Protein AF-A0A8B6FQI8-F1 (afdb_monomer_lite)

Secondary structure (DSSP, 8-state):
-PPPTTS--EEEEEE-SSS----------TTEEEEEEEEEEEEEEEESTTS-EEEEEEEEEEEEEEEEPTTEE-S-TT-----EE-BTTB-GGGTTT-PBPSS--EE-SS-EE-B---EEEETTEEESPPTTEEEETTEEEEPPP-TTEEEEE-SSTT--EEEEETT-SSSSTT--SEEE-TTSSSEEEBPEEETTEEET-SEEESTTBGGGEEEPTTEESTTS-EE-----

Radius of gyration: 34.95 Å; chains: 1; bounding box: 77×23×120 Å

Foldseek 3Di:
DWDDLPDFLDKDKDWDDDDDDDDDDDDDAPQKDKDKDKDKDWDWAQDDPVSPDIDIDITIIIIITIGGHPQFTDPDSVDSHSQFGHQPNDTVVRPFQWDFADVDWADDPVDIGRTQDFHRRHHQWTDDTDAQWETDRRYTHGEDDAPQARHWGDHDNPRIFGPHGQQQPDPDQQRRQ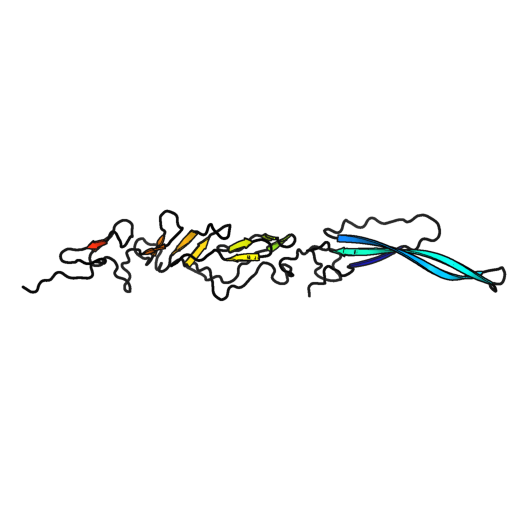WDADPSRRHTAGFHHPDPVDQALPPFDAPPRHLCGRGEDPQFDDSRSPDGNPDPD

pLDDT: mean 80.88, std 15.26, range [36.19, 96.75]

Organism: Mytilus galloprovincialis (NCBI:txid29158)

Sequence (232 aa):
MVEDPGKILGTHKITSFNGACKTKKRQYLNNVNTIVRHEERKTTRKCGLWKWGRCTQYVSEIKINFKCKEGWAQESSASKGCDYAICAGKTNLSGACNIRYYDDYQKTRKETFYNSGGKCSSPDICSGCNNGFYSDGPYCRICGRIDHCNFRKCTTSNNQHCEICEGDIKPNKYWSAYTNHLDNTKCQKACSWRTDSTRCYPGTCTNELFSGCVCADNFSGTHCENSEYIIK

Structure (mmCIF, N/CA/C/O backbone):
data_AF-A0A8B6FQI8-F1
#
_entry.id   AF-A0A8B6FQI8-F1
#
loop_
_atom_site.group_PDB
_atom_site.id
_atom_site.type_symbol
_atom_site.label_atom_id
_atom_site.label_alt_id
_atom_site.label_comp_id
_atom_site.label_asym_id
_atom_site.label_entity_id
_atom_site.label_seq_id
_atom_site.pdbx_PDB_ins_code
_atom_site.Cartn_x
_atom_site.Cartn_y
_atom_site.Cartn_z
_atom_site.occupancy
_atom_site.B_iso_or_equiv
_atom_site.auth_seq_id
_atom_site.auth_comp_id
_atom_site.auth_asym_id
_atom_site.auth_atom_id
_atom_site.pdbx_PDB_model_num
ATOM 1 N N . MET A 1 1 ? -0.624 0.528 24.224 1.00 46.31 1 MET A N 1
ATOM 2 C CA . MET A 1 1 ? -1.265 -0.803 24.301 1.00 46.31 1 MET A CA 1
ATOM 3 C C . MET A 1 1 ? -2.719 -0.609 23.913 1.00 46.31 1 MET A C 1
ATOM 5 O O . MET A 1 1 ? -3.364 0.209 24.548 1.00 46.31 1 MET A O 1
ATOM 9 N N . VAL A 1 2 ? -3.196 -1.250 22.842 1.00 52.72 2 VAL A N 1
ATOM 10 C CA . VAL A 1 2 ? -4.614 -1.177 22.442 1.00 52.72 2 VAL A CA 1
ATOM 11 C C . VAL A 1 2 ? -5.396 -2.075 23.397 1.00 52.72 2 VAL A C 1
ATOM 13 O O . VAL A 1 2 ? -5.035 -3.239 23.561 1.00 52.72 2 VAL A O 1
ATOM 16 N N . GLU A 1 3 ? -6.391 -1.527 24.092 1.00 56.03 3 GLU A N 1
ATOM 17 C CA . GLU A 1 3 ? -7.212 -2.329 25.000 1.00 56.03 3 GLU A CA 1
ATOM 18 C C . GLU A 1 3 ? -8.203 -3.200 24.213 1.00 56.03 3 GLU A C 1
ATOM 20 O O . GLU A 1 3 ? -8.730 -2.782 23.183 1.00 56.03 3 GLU A O 1
ATOM 25 N N . ASP A 1 4 ? -8.432 -4.418 24.709 1.00 57.66 4 ASP A N 1
ATOM 26 C CA . ASP A 1 4 ? -9.317 -5.423 24.113 1.00 57.66 4 ASP A CA 1
ATOM 27 C C . ASP A 1 4 ? -10.732 -4.850 23.856 1.00 57.66 4 ASP A C 1
ATOM 29 O O . ASP A 1 4 ? -11.324 -4.282 24.785 1.00 57.66 4 ASP A O 1
ATOM 33 N N . PRO A 1 5 ? -11.314 -5.011 22.647 1.00 54.56 5 PRO A N 1
ATOM 34 C CA . PRO A 1 5 ? -12.688 -4.590 22.343 1.00 54.56 5 PRO A CA 1
ATOM 35 C C . PRO A 1 5 ? -13.753 -5.207 23.273 1.00 54.56 5 PRO A C 1
ATOM 37 O O . PRO A 1 5 ? -14.862 -4.678 23.385 1.00 54.56 5 PRO A O 1
ATOM 40 N N . GLY A 1 6 ? -13.438 -6.299 23.977 1.00 55.72 6 GLY A N 1
ATOM 41 C CA . GLY A 1 6 ? -14.292 -6.913 24.996 1.00 55.72 6 GLY A CA 1
ATOM 42 C C . GLY A 1 6 ? -14.267 -6.233 26.372 1.00 55.72 6 GLY A C 1
ATOM 43 O O . GLY A 1 6 ? -15.076 -6.581 27.240 1.00 55.72 6 GLY A O 1
ATOM 44 N N . LYS A 1 7 ? -13.367 -5.273 26.610 1.00 63.03 7 LYS A N 1
ATOM 45 C CA . LYS A 1 7 ? -13.166 -4.678 27.935 1.00 63.03 7 LYS A CA 1
ATOM 46 C C . LYS A 1 7 ? -14.257 -3.655 28.270 1.00 63.03 7 LYS A C 1
ATOM 48 O O . LYS A 1 7 ? -14.630 -2.804 27.466 1.00 63.03 7 LYS A O 1
ATOM 53 N N . ILE A 1 8 ? -14.780 -3.739 29.495 1.00 64.69 8 ILE A N 1
ATOM 54 C CA . ILE A 1 8 ? -15.770 -2.786 30.010 1.00 64.69 8 ILE A CA 1
ATOM 55 C C . ILE A 1 8 ? -15.074 -1.438 30.248 1.00 64.69 8 ILE A C 1
ATOM 57 O O . ILE A 1 8 ? -14.164 -1.342 31.067 1.00 64.69 8 ILE A O 1
ATOM 61 N N . LEU A 1 9 ? -15.544 -0.401 29.553 1.00 60.25 9 LEU A N 1
ATOM 62 C CA . LEU A 1 9 ? -15.045 0.981 29.602 1.00 60.25 9 LEU A CA 1
ATOM 63 C C . LEU A 1 9 ? -15.397 1.672 30.925 1.00 60.25 9 LEU A C 1
ATOM 65 O O . LEU A 1 9 ? -14.725 2.592 31.377 1.00 60.25 9 LEU A O 1
ATOM 69 N N . GLY A 1 10 ? -16.492 1.243 31.546 1.00 61.59 10 GLY A N 1
ATOM 70 C CA . GLY A 1 10 ? -16.951 1.774 32.817 1.00 61.59 10 GLY A CA 1
ATOM 71 C C . GLY A 1 10 ? -18.262 1.140 33.252 1.00 61.59 10 GLY A C 1
ATOM 72 O O . GLY A 1 10 ? -19.059 0.700 32.421 1.00 61.59 10 GLY A O 1
ATOM 73 N N . THR A 1 11 ? -18.481 1.121 34.564 1.00 57.88 11 THR A N 1
ATOM 74 C CA . THR A 1 11 ? -19.701 0.611 35.192 1.00 57.88 11 THR A CA 1
ATOM 75 C C . THR A 1 11 ? -20.371 1.742 35.952 1.00 57.88 11 THR A C 1
ATOM 77 O O . THR A 1 11 ? -19.806 2.289 36.898 1.00 57.88 11 THR A O 1
ATOM 80 N N . HIS A 1 12 ? -21.598 2.075 35.573 1.00 59.06 12 HIS A N 1
ATOM 81 C CA . HIS A 1 12 ? -22.461 2.934 36.367 1.00 59.06 12 HIS A CA 1
ATOM 82 C C . HIS A 1 12 ? -23.423 2.071 37.179 1.00 59.06 12 HIS A C 1
ATOM 84 O O . HIS A 1 12 ? -24.148 1.245 36.626 1.00 59.06 12 HIS A O 1
ATOM 90 N N . LYS A 1 13 ? -23.420 2.270 38.497 1.00 57.31 13 LYS A N 1
ATOM 91 C CA . LYS A 1 13 ? -24.359 1.636 39.422 1.00 57.31 13 LYS A CA 1
ATOM 92 C C . LYS A 1 13 ? -25.489 2.604 39.720 1.00 57.31 13 LYS A C 1
ATOM 94 O O . LYS A 1 13 ? -25.235 3.731 40.141 1.00 57.31 13 LYS A O 1
ATOM 99 N N . ILE A 1 14 ? -26.719 2.160 39.510 1.00 60.22 14 ILE A N 1
ATOM 100 C CA . ILE A 1 14 ? -27.910 2.890 39.926 1.00 60.22 14 ILE A CA 1
ATOM 101 C C . ILE A 1 14 ? -28.607 2.043 40.981 1.00 60.22 14 ILE A C 1
ATOM 103 O O . ILE A 1 14 ? -29.152 0.978 40.689 1.00 60.22 14 ILE A O 1
ATOM 107 N N . THR A 1 15 ? -28.575 2.533 42.215 1.00 52.50 15 THR A N 1
ATOM 108 C CA . THR A 1 15 ? -29.296 1.956 43.348 1.00 52.50 15 THR A CA 1
ATOM 109 C C . THR A 1 15 ? -30.584 2.749 43.522 1.00 52.50 15 THR A C 1
ATOM 111 O O . THR A 1 15 ? -30.535 3.938 43.833 1.00 52.50 15 THR A O 1
ATOM 114 N N . SER A 1 16 ? -31.738 2.123 43.297 1.00 46.69 16 SER A N 1
ATOM 115 C CA . SER A 1 16 ? -33.031 2.753 43.573 1.00 46.69 16 SER A CA 1
ATOM 116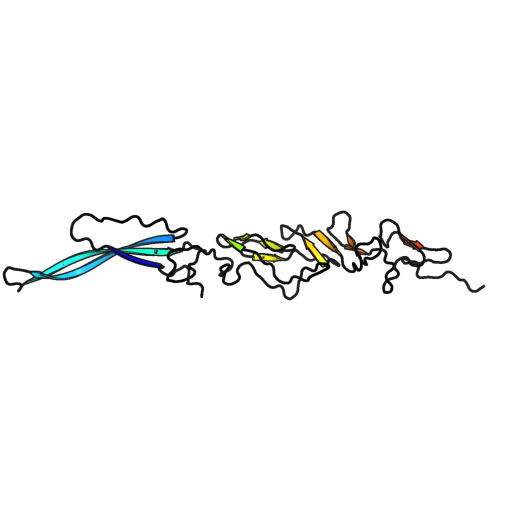 C C . SER A 1 16 ? -33.573 2.235 44.900 1.00 46.69 16 SER A C 1
ATOM 118 O O . SER A 1 16 ? -33.764 1.035 45.074 1.00 46.69 16 SER A O 1
ATOM 120 N N . PHE A 1 17 ? -33.830 3.151 45.832 1.00 47.09 17 PHE A N 1
ATOM 121 C CA . PHE A 1 17 ? -34.746 2.929 46.944 1.00 47.09 17 PHE A CA 1
ATOM 122 C C . PHE A 1 17 ? -35.972 3.795 46.655 1.00 47.09 17 PHE A C 1
ATOM 124 O O . PHE A 1 17 ? -35.887 5.007 46.785 1.00 47.09 17 PHE A O 1
ATOM 131 N N . ASN A 1 18 ? -37.066 3.176 46.205 1.00 42.16 18 ASN A N 1
ATOM 132 C CA . ASN A 1 18 ? -38.366 3.803 45.941 1.00 42.16 18 ASN A CA 1
ATOM 133 C C . ASN A 1 18 ? -38.328 5.146 45.178 1.00 42.16 18 ASN A C 1
ATOM 135 O O . ASN A 1 18 ? -38.380 6.217 45.773 1.00 42.16 18 ASN A O 1
ATOM 139 N N . GLY A 1 19 ? -38.388 5.067 43.845 1.00 43.47 19 GLY A N 1
ATOM 140 C CA . GLY A 1 19 ? -38.929 6.141 43.003 1.00 43.47 19 GLY A CA 1
ATOM 141 C C . GLY A 1 19 ? -37.924 7.182 42.492 1.00 43.47 19 GLY A C 1
ATOM 142 O O . GLY A 1 19 ? -37.117 7.729 43.229 1.00 43.47 19 GLY A O 1
ATOM 143 N N . ALA A 1 20 ? -38.044 7.474 41.193 1.00 37.91 20 ALA A N 1
ATOM 144 C CA . ALA A 1 20 ? -37.345 8.500 40.410 1.00 37.91 20 ALA A CA 1
ATOM 145 C C . ALA A 1 20 ? -35.836 8.288 40.153 1.00 37.91 20 ALA A C 1
ATOM 147 O O . ALA A 1 20 ? -34.954 8.826 40.821 1.00 37.91 20 ALA A O 1
ATOM 148 N N . CYS A 1 21 ? -35.542 7.586 39.056 1.00 37.56 21 CYS A N 1
ATOM 149 C CA . CYS A 1 21 ? -34.218 7.549 38.444 1.00 37.56 21 CYS A CA 1
ATOM 150 C C . CYS A 1 21 ? -34.010 8.807 37.573 1.00 37.56 21 CYS A C 1
ATOM 152 O O . CYS A 1 21 ? -34.568 8.906 36.482 1.00 37.56 21 CYS A O 1
ATOM 154 N N . LYS A 1 22 ? -33.226 9.790 38.040 1.00 36.19 22 LYS A N 1
ATOM 155 C CA . LYS A 1 22 ? -32.775 10.921 37.205 1.00 36.19 22 LYS A CA 1
ATOM 156 C C . LYS A 1 22 ? -31.470 10.550 36.498 1.00 36.19 22 LYS A C 1
ATOM 158 O O . LYS A 1 22 ? -30.384 10.728 37.045 1.00 36.19 22 LYS A O 1
ATOM 163 N N . THR A 1 23 ? -31.556 10.060 35.267 1.00 42.03 23 THR A N 1
ATOM 164 C CA . THR A 1 23 ? -30.391 9.879 34.393 1.00 42.03 23 THR A CA 1
ATOM 165 C C . THR A 1 23 ? -30.004 11.217 33.758 1.00 42.03 23 THR A C 1
ATOM 167 O O . THR A 1 23 ? -30.690 11.738 32.882 1.00 42.03 23 THR A O 1
ATOM 170 N N . LYS A 1 24 ? -28.867 11.793 34.174 1.00 39.53 24 LYS A N 1
ATOM 171 C CA . LYS A 1 24 ? -28.194 12.834 33.380 1.00 39.53 24 LYS A CA 1
ATOM 172 C C . LYS A 1 24 ? -27.761 12.196 32.054 1.00 39.53 24 LYS A C 1
ATOM 174 O O . LYS A 1 24 ? -26.850 11.371 32.052 1.00 39.53 24 LYS A O 1
ATOM 179 N N . LYS A 1 25 ? -28.401 12.574 30.941 1.00 37.28 25 LYS A N 1
ATOM 180 C CA . LYS A 1 25 ? -27.929 12.282 29.576 1.00 37.28 25 LYS A CA 1
ATOM 181 C C . LYS A 1 25 ? -26.522 12.872 29.420 1.00 37.28 25 LYS A C 1
ATOM 183 O O . LYS A 1 25 ? -26.372 14.075 29.228 1.00 37.28 25 LYS A O 1
ATOM 188 N N . ARG A 1 26 ? -25.484 12.045 29.562 1.00 44.09 26 ARG A N 1
ATOM 189 C CA . ARG A 1 26 ? -24.136 12.381 29.086 1.00 44.09 26 ARG A CA 1
ATOM 190 C C . ARG A 1 26 ? -24.110 12.180 27.574 1.00 44.09 26 ARG A C 1
ATOM 192 O O . ARG A 1 26 ? -24.754 11.260 27.076 1.00 44.09 26 ARG A O 1
ATOM 199 N N . GLN A 1 27 ? -23.416 13.087 26.890 1.00 46.53 27 GLN A N 1
ATOM 200 C CA . GLN A 1 27 ? -23.245 13.121 25.439 1.00 46.53 27 GLN A CA 1
ATOM 201 C C . GLN A 1 27 ? -22.973 11.728 24.865 1.00 46.53 27 GLN A C 1
ATOM 203 O O . GLN A 1 27 ? -22.206 10.950 25.431 1.00 46.53 27 GLN A O 1
ATOM 208 N N . TYR A 1 28 ? -23.651 11.451 23.754 1.00 47.59 28 TYR A N 1
ATOM 209 C CA . TYR A 1 28 ? -23.560 10.234 22.962 1.00 47.59 28 TYR A CA 1
ATOM 210 C C . TYR A 1 28 ? -22.093 9.871 22.708 1.00 47.59 28 TYR A C 1
ATOM 212 O O . TYR A 1 28 ? -21.382 10.593 22.015 1.00 47.59 28 TYR A O 1
ATOM 220 N N . LEU A 1 29 ? -21.638 8.771 23.307 1.00 62.84 29 LEU A N 1
ATOM 221 C CA . LEU A 1 29 ? -20.333 8.198 23.009 1.00 62.84 29 LEU A CA 1
ATOM 222 C C . LEU A 1 29 ? -20.449 7.465 21.671 1.00 62.84 29 LEU A C 1
ATOM 224 O O . LEU A 1 29 ? -21.241 6.526 21.541 1.00 62.84 29 LEU A O 1
ATOM 228 N N . ASN A 1 30 ? -19.697 7.915 20.669 1.00 72.56 30 ASN A N 1
ATOM 229 C CA . ASN A 1 30 ? -19.660 7.257 19.369 1.00 72.56 30 ASN A CA 1
ATOM 230 C C . ASN A 1 30 ? -19.105 5.836 19.520 1.00 72.56 30 ASN A C 1
ATOM 232 O O . ASN A 1 30 ? -18.205 5.584 20.317 1.00 72.56 30 ASN A O 1
ATOM 236 N N . ASN A 1 31 ? -19.673 4.903 18.755 1.00 83.25 31 ASN A N 1
ATOM 237 C CA . ASN A 1 31 ? -19.222 3.510 18.679 1.00 83.25 31 ASN A CA 1
ATOM 238 C C . ASN A 1 31 ? -19.154 2.759 20.019 1.00 83.25 31 ASN A C 1
ATOM 240 O O . ASN A 1 31 ? -18.367 1.829 20.173 1.00 83.25 31 ASN A O 1
ATOM 244 N N . VAL A 1 32 ? -20.027 3.110 20.966 1.00 84.06 32 VAL A N 1
ATOM 245 C CA . VAL A 1 32 ? -20.189 2.402 22.241 1.00 84.06 32 VAL A CA 1
ATOM 246 C C . VAL A 1 32 ? -21.491 1.601 22.248 1.00 84.06 32 VAL A C 1
ATOM 248 O O . VAL A 1 32 ? -22.536 2.072 21.799 1.00 84.06 32 VAL A O 1
ATOM 251 N N . ASN A 1 33 ? -21.429 0.390 22.790 1.00 84.12 33 ASN A N 1
ATOM 252 C CA . ASN A 1 33 ? -22.573 -0.430 23.158 1.00 84.12 33 ASN A CA 1
ATOM 253 C C . ASN A 1 33 ? -22.819 -0.344 24.668 1.00 84.12 33 ASN A C 1
ATOM 255 O O . ASN A 1 33 ? -21.890 -0.422 25.477 1.00 84.12 33 ASN A O 1
ATOM 259 N N . THR A 1 34 ? -24.092 -0.257 25.044 1.00 81.88 34 THR A N 1
ATOM 260 C CA . THR A 1 34 ? -24.535 -0.264 26.441 1.00 81.88 34 THR A CA 1
ATOM 261 C C . THR A 1 34 ? -25.014 -1.662 26.814 1.00 81.88 34 THR A C 1
ATOM 263 O O . THR A 1 34 ? -25.895 -2.214 26.162 1.00 81.88 34 THR A O 1
ATOM 266 N N . ILE A 1 35 ? -24.459 -2.234 27.879 1.00 80.50 35 ILE A N 1
ATOM 267 C CA . ILE A 1 35 ? -24.891 -3.504 28.463 1.00 80.50 35 ILE A CA 1
ATOM 268 C C . ILE A 1 35 ? -25.555 -3.198 29.801 1.00 80.50 35 ILE A C 1
ATOM 270 O O . ILE A 1 35 ? -24.904 -2.708 30.724 1.00 80.50 35 ILE A O 1
ATOM 274 N N . VAL A 1 36 ? -26.838 -3.521 29.925 1.00 82.38 36 VAL A N 1
ATOM 275 C CA . VAL A 1 36 ? -27.589 -3.375 31.175 1.00 82.38 36 VAL A CA 1
ATOM 276 C C . VAL A 1 36 ? -27.670 -4.735 31.861 1.00 82.38 36 VAL A C 1
ATOM 278 O O . VAL A 1 36 ? -28.073 -5.719 31.247 1.00 82.38 36 VAL A O 1
ATOM 281 N N . ARG A 1 37 ? -27.268 -4.801 33.131 1.00 81.81 37 ARG A N 1
ATOM 282 C CA . ARG A 1 37 ? -27.427 -5.977 33.991 1.00 81.81 37 ARG A CA 1
ATOM 283 C C . ARG A 1 37 ? -28.276 -5.612 35.196 1.00 81.81 37 ARG A C 1
ATOM 285 O O . ARG A 1 37 ? -28.007 -4.617 35.869 1.00 81.81 37 ARG A O 1
ATOM 292 N N . HIS A 1 38 ? -29.273 -6.441 35.460 1.00 79.88 38 HIS A N 1
ATOM 293 C CA . HIS A 1 38 ? -30.086 -6.367 36.662 1.00 79.88 38 HIS A CA 1
ATOM 294 C C . HIS A 1 38 ? -29.522 -7.350 37.680 1.00 79.88 38 HIS A C 1
ATOM 296 O O . HIS A 1 38 ? -29.355 -8.528 37.375 1.00 79.88 38 HIS A O 1
ATOM 302 N N . GLU A 1 39 ? -29.200 -6.858 38.869 1.00 84.69 39 GLU A N 1
ATOM 303 C CA . GLU A 1 39 ? -28.747 -7.687 39.978 1.00 84.69 39 GLU A CA 1
ATOM 304 C C . GLU A 1 39 ? -29.620 -7.416 41.199 1.00 84.69 39 GLU A C 1
ATOM 306 O O . GLU A 1 39 ? -29.885 -6.267 41.550 1.00 84.69 39 GLU A O 1
ATOM 311 N N . GLU A 1 40 ? -30.048 -8.476 41.873 1.00 80.81 40 GLU A N 1
ATOM 312 C CA . GLU A 1 40 ? -30.712 -8.368 43.166 1.00 80.81 40 GLU A CA 1
ATOM 313 C C . GLU A 1 40 ? -29.752 -8.811 44.258 1.00 80.81 40 GLU A C 1
ATOM 315 O O . GLU A 1 40 ? -29.178 -9.901 44.211 1.00 80.81 40 GLU A O 1
ATOM 320 N N . ARG A 1 41 ? -29.579 -7.965 45.274 1.00 80.00 41 ARG A N 1
ATOM 321 C CA . ARG A 1 41 ? -28.773 -8.304 46.442 1.00 80.00 41 ARG A CA 1
ATOM 322 C C . ARG A 1 41 ? -29.641 -8.364 47.685 1.00 80.00 41 ARG A C 1
ATOM 324 O O . ARG A 1 41 ? -30.336 -7.410 48.037 1.00 80.00 41 ARG A O 1
ATOM 331 N N . LYS A 1 42 ? -29.528 -9.481 48.404 1.00 81.50 42 LYS A N 1
ATOM 332 C CA . LYS A 1 42 ? -30.084 -9.637 49.746 1.00 81.50 42 LYS A CA 1
ATOM 333 C C . LYS A 1 42 ? -29.226 -8.855 50.739 1.00 81.50 42 LYS A C 1
ATOM 335 O O . LYS A 1 42 ? -28.024 -9.092 50.862 1.00 81.50 42 LYS A O 1
ATOM 340 N N . THR A 1 43 ? -29.844 -7.923 51.451 1.00 80.56 43 THR A N 1
ATOM 341 C CA . THR A 1 43 ? -29.214 -7.149 52.527 1.00 80.56 43 THR A CA 1
ATOM 342 C C . THR A 1 43 ? -29.982 -7.358 53.826 1.00 80.56 43 THR A C 1
ATOM 344 O O . THR A 1 43 ? -31.183 -7.628 53.817 1.00 80.56 43 THR A O 1
ATOM 347 N N . THR A 1 44 ? -29.290 -7.272 54.959 1.00 78.38 44 THR A N 1
ATOM 348 C CA . THR A 1 44 ? -29.908 -7.458 56.277 1.00 78.38 44 THR A CA 1
ATOM 349 C C . THR A 1 44 ? -29.815 -6.149 57.041 1.00 78.38 44 THR A C 1
ATOM 351 O O . THR A 1 44 ? -28.719 -5.610 57.184 1.00 78.38 44 THR A O 1
ATOM 354 N N . ARG A 1 45 ? -30.942 -5.641 57.547 1.00 78.38 45 ARG A N 1
ATOM 355 C CA . ARG A 1 45 ? -30.982 -4.428 58.378 1.00 78.38 45 ARG A CA 1
ATOM 356 C C . ARG A 1 45 ? -31.596 -4.718 59.740 1.00 78.38 45 ARG A C 1
ATOM 358 O O . ARG A 1 45 ? -32.449 -5.595 59.865 1.00 78.38 45 ARG A O 1
ATOM 365 N N . LYS A 1 46 ? -31.190 -3.964 60.762 1.00 78.31 46 LYS A N 1
ATOM 366 C CA . LYS A 1 46 ? -31.842 -4.017 62.078 1.00 78.31 46 LYS A CA 1
ATOM 367 C C . LYS A 1 46 ? -33.228 -3.361 61.999 1.00 78.31 46 LYS A C 1
ATOM 369 O O . LYS A 1 46 ? -33.372 -2.325 61.352 1.00 78.31 46 LYS A O 1
ATOM 374 N N . CYS A 1 47 ? -34.230 -3.950 62.640 1.00 75.25 47 CYS A N 1
ATOM 375 C CA . CYS A 1 47 ? -35.618 -3.483 62.651 1.00 75.25 47 CYS A CA 1
ATOM 376 C C . CYS A 1 47 ? -36.299 -3.722 64.018 1.00 75.25 47 CYS A C 1
ATOM 378 O O . CYS A 1 47 ? -35.815 -4.512 64.831 1.00 75.25 47 CYS A O 1
ATOM 380 N N . GLY A 1 48 ? -37.400 -3.001 64.277 1.00 70.25 48 GLY A N 1
ATOM 381 C CA . GLY A 1 48 ? -38.144 -2.985 65.551 1.00 70.25 48 GLY A CA 1
ATOM 382 C C . GLY A 1 48 ? -37.814 -1.780 66.448 1.00 70.25 48 GLY A C 1
ATOM 383 O O . GLY A 1 48 ? -36.759 -1.169 66.279 1.00 70.25 48 GLY A O 1
ATOM 384 N N . LEU A 1 49 ? -38.694 -1.458 67.413 1.00 70.44 49 LEU A N 1
ATOM 385 C CA . LEU A 1 49 ? -38.573 -0.290 68.316 1.00 70.44 49 LEU A CA 1
ATOM 386 C C . LEU A 1 49 ? -37.230 -0.225 69.065 1.00 70.44 49 LEU A C 1
ATOM 388 O O . LEU A 1 49 ? -36.720 0.856 69.331 1.00 70.44 49 LEU A O 1
ATOM 392 N N . TRP A 1 50 ? -36.630 -1.384 69.338 1.00 72.81 50 TRP A N 1
ATOM 393 C CA . TRP A 1 50 ? -35.365 -1.505 70.063 1.00 72.81 50 TRP A CA 1
ATOM 394 C C . TRP A 1 50 ? -34.182 -1.949 69.174 1.00 72.81 50 TRP A C 1
ATOM 396 O O . TRP A 1 50 ? -33.077 -2.136 69.673 1.00 72.81 50 TRP A O 1
ATOM 406 N N . LYS A 1 51 ? -34.378 -2.140 67.855 1.00 69.62 51 LYS A N 1
ATOM 407 C CA . LYS A 1 51 ? -33.381 -2.673 66.889 1.00 69.62 51 LYS A CA 1
ATOM 408 C C . LYS A 1 51 ? -32.881 -4.119 67.134 1.00 69.62 51 LYS A C 1
ATOM 410 O O . LYS A 1 51 ? -31.789 -4.460 66.673 1.00 69.62 51 LYS A O 1
ATOM 415 N N . TRP A 1 52 ? -33.659 -4.977 67.804 1.00 67.88 52 TRP A N 1
ATOM 416 C CA . TRP A 1 52 ? -33.277 -6.378 68.093 1.00 67.88 52 TRP A CA 1
ATOM 417 C C . TRP A 1 52 ? -33.611 -7.351 66.949 1.00 67.88 52 TRP A C 1
ATOM 419 O O . TRP A 1 52 ? -32.955 -8.380 66.808 1.00 67.88 52 TRP A O 1
ATOM 429 N N . GLY A 1 53 ? -34.584 -7.026 66.090 1.00 70.25 53 GLY A N 1
ATOM 430 C CA . GLY A 1 53 ? -34.940 -7.852 64.934 1.00 70.25 53 GLY A CA 1
ATOM 431 C C . GLY A 1 53 ? -33.988 -7.643 63.753 1.00 70.25 53 GLY A C 1
ATOM 432 O O . GLY A 1 53 ? -33.524 -6.527 63.507 1.00 70.25 53 GLY A O 1
ATOM 433 N N . ARG A 1 54 ? -33.708 -8.701 62.983 1.00 76.19 54 ARG A N 1
ATOM 434 C CA . ARG A 1 54 ? -33.044 -8.607 61.672 1.00 76.19 54 ARG A CA 1
ATOM 435 C C . ARG A 1 54 ? -34.086 -8.784 60.575 1.00 76.19 54 ARG A C 1
ATOM 437 O O . ARG A 1 54 ? -34.658 -9.857 60.435 1.00 76.19 54 ARG A O 1
ATOM 444 N N . CYS A 1 55 ? -34.296 -7.747 59.779 1.00 80.19 55 CYS A N 1
ATOM 445 C CA . CYS A 1 55 ? -35.164 -7.802 58.614 1.00 80.19 55 CYS A CA 1
ATOM 446 C C . CYS A 1 55 ? -34.316 -8.010 57.364 1.00 80.19 55 CYS A C 1
ATOM 448 O O . CYS A 1 55 ? -33.270 -7.376 57.191 1.00 80.19 55 CYS A O 1
ATOM 450 N N . THR A 1 56 ? -34.794 -8.881 56.482 1.00 81.62 56 THR A N 1
ATOM 451 C CA . THR A 1 56 ? -34.239 -9.023 55.137 1.00 81.62 56 THR A CA 1
ATOM 452 C C . THR A 1 56 ? -34.826 -7.935 54.248 1.00 81.62 56 THR A C 1
ATOM 454 O O . THR A 1 56 ? -36.038 -7.743 54.227 1.00 81.62 56 THR A O 1
ATOM 457 N N . GLN A 1 57 ? -33.975 -7.242 53.502 1.00 78.62 57 GLN A N 1
ATOM 458 C CA . GLN A 1 57 ? -34.377 -6.317 52.455 1.00 78.62 57 GLN A CA 1
ATOM 459 C C . GLN A 1 57 ? -33.692 -6.716 51.147 1.00 78.62 57 GLN A C 1
ATOM 461 O O . GLN A 1 57 ? -32.481 -6.947 51.113 1.00 78.62 57 GLN A O 1
ATOM 466 N N . TYR A 1 58 ? -34.468 -6.778 50.071 1.00 74.75 58 TYR A N 1
ATOM 467 C CA . TYR A 1 58 ? -33.953 -6.963 48.720 1.00 74.75 58 TYR A CA 1
ATOM 468 C C . TYR A 1 58 ? -33.667 -5.592 48.116 1.00 74.75 58 TYR A C 1
ATOM 470 O O . TYR A 1 58 ? -34.481 -4.675 48.227 1.00 74.75 58 TYR A O 1
ATOM 478 N N . VAL A 1 59 ? -32.482 -5.438 47.535 1.00 78.88 59 VAL A N 1
ATOM 479 C CA . VAL A 1 59 ? -32.074 -4.223 46.831 1.00 78.88 59 VAL A CA 1
ATOM 480 C C . VAL A 1 59 ? -31.848 -4.597 45.376 1.00 78.88 59 VAL A C 1
ATOM 482 O O . VAL A 1 59 ? -31.002 -5.442 45.087 1.00 78.88 59 VAL A O 1
ATOM 485 N N . SER A 1 60 ? -32.598 -3.967 44.475 1.00 75.69 60 SER A N 1
ATOM 486 C CA . SER A 1 60 ? -32.367 -4.054 43.036 1.00 75.69 60 SER A CA 1
ATOM 487 C C . SER A 1 60 ? -31.286 -3.049 42.633 1.00 75.69 60 SER A C 1
ATOM 489 O O . SER A 1 60 ? -31.433 -1.843 42.855 1.00 75.69 60 SER A O 1
ATOM 491 N N . GLU A 1 61 ? -30.208 -3.533 42.030 1.00 78.06 61 GLU A N 1
ATOM 492 C CA . GLU A 1 61 ? -29.124 -2.730 41.474 1.00 78.06 61 GLU A CA 1
ATOM 493 C C . GLU A 1 61 ? -29.134 -2.876 39.947 1.00 78.06 61 GLU A C 1
ATOM 495 O O . GLU A 1 61 ? -29.084 -3.984 39.412 1.00 78.06 61 GLU A O 1
ATOM 500 N N . ILE A 1 62 ? -29.191 -1.750 39.231 1.00 77.56 62 ILE A N 1
ATOM 501 C CA . ILE A 1 62 ? -28.990 -1.735 37.779 1.00 77.56 62 ILE A CA 1
ATOM 502 C C . ILE A 1 62 ? -27.536 -1.352 37.529 1.00 77.56 62 ILE A C 1
ATOM 504 O O . ILE A 1 62 ? -27.106 -0.247 37.876 1.00 77.56 62 ILE A O 1
ATOM 508 N N . LYS A 1 63 ? -26.781 -2.260 36.913 1.00 77.31 63 LYS A N 1
ATOM 509 C CA . LYS A 1 63 ? -25.422 -1.995 36.440 1.00 77.31 63 LYS A CA 1
ATOM 510 C C . LYS A 1 63 ? -25.450 -1.731 34.946 1.00 77.31 63 LYS A C 1
ATOM 512 O O . LYS A 1 63 ? -25.847 -2.587 34.160 1.00 77.31 63 LYS A O 1
ATOM 517 N N . ILE A 1 64 ? -24.996 -0.549 34.560 1.00 75.56 64 ILE A N 1
ATOM 518 C CA . ILE A 1 64 ? -24.843 -0.149 33.165 1.00 75.56 64 ILE A CA 1
ATOM 519 C C . ILE A 1 64 ? -23.353 -0.199 32.842 1.00 75.56 64 ILE A C 1
ATOM 521 O O . ILE A 1 64 ? -22.581 0.610 33.356 1.00 75.56 64 ILE A O 1
ATOM 525 N N . ASN A 1 65 ? -22.952 -1.161 32.019 1.00 78.94 65 ASN A N 1
ATOM 526 C CA . ASN A 1 65 ? -21.595 -1.295 31.507 1.00 78.94 65 ASN A CA 1
ATOM 527 C C . ASN A 1 65 ? -21.525 -0.734 30.087 1.00 78.94 65 ASN A C 1
ATOM 529 O O . ASN A 1 65 ? -22.425 -0.963 29.282 1.00 78.94 65 ASN A O 1
ATOM 533 N N . PHE A 1 66 ? -20.435 -0.057 29.760 1.00 79.06 66 PHE A N 1
ATOM 534 C CA . PHE A 1 66 ? -20.168 0.426 28.406 1.00 79.06 66 PHE A CA 1
ATOM 535 C C . PHE A 1 66 ? -19.042 -0.405 27.789 1.00 79.06 66 PHE A C 1
ATOM 537 O O . PHE A 1 66 ? -18.067 -0.692 28.479 1.00 79.06 66 PHE A O 1
ATOM 544 N N . LYS A 1 67 ? -19.171 -0.814 26.524 1.00 84.81 67 LYS A N 1
ATOM 545 C CA . LYS A 1 67 ? -18.108 -1.489 25.752 1.00 84.81 67 LYS A CA 1
ATOM 546 C C . LYS A 1 67 ? -18.006 -0.891 24.354 1.00 84.81 67 LYS A C 1
ATOM 548 O O . LYS A 1 67 ? -19.006 -0.374 23.858 1.00 84.81 67 LYS A O 1
ATOM 553 N N . CYS A 1 68 ? -16.855 -0.990 23.700 1.00 87.50 68 CYS A N 1
ATOM 554 C CA . CYS A 1 68 ? -16.772 -0.594 22.298 1.00 87.50 68 CYS A CA 1
ATOM 555 C C . CYS A 1 68 ? -17.629 -1.503 21.409 1.00 87.50 68 CYS A C 1
ATOM 557 O O . CYS A 1 68 ? -17.900 -2.667 21.728 1.00 87.50 68 CYS A O 1
ATOM 559 N N . LYS A 1 69 ? -18.115 -0.943 20.300 1.00 90.44 69 LYS A N 1
ATOM 560 C CA . LYS A 1 69 ? -18.624 -1.737 19.184 1.00 90.44 69 LYS A CA 1
ATOM 561 C C . LYS A 1 69 ? -17.487 -2.578 18.614 1.00 90.44 69 LYS A C 1
ATOM 563 O O . LYS A 1 69 ? -16.318 -2.218 18.724 1.00 90.44 69 LYS A O 1
ATOM 568 N N . GLU A 1 70 ? -17.854 -3.698 18.008 1.00 89.94 70 GLU A N 1
ATOM 569 C CA . GLU A 1 70 ? -16.898 -4.557 17.319 1.00 89.94 70 GLU A CA 1
ATOM 570 C C . GLU A 1 70 ? -16.112 -3.759 16.270 1.00 89.94 70 GLU A C 1
ATOM 572 O O . GLU A 1 70 ? -16.672 -2.895 15.591 1.00 89.94 70 GLU A O 1
ATOM 577 N N . GLY A 1 71 ? -14.800 -4.000 16.210 1.00 90.62 71 GLY A N 1
ATOM 578 C CA . GLY A 1 71 ? -13.893 -3.279 15.319 1.00 90.62 71 GLY A CA 1
ATOM 579 C C . GLY A 1 71 ? -13.502 -1.866 15.770 1.00 90.62 71 GLY A C 1
ATOM 580 O O . GLY A 1 71 ? -12.798 -1.179 15.036 1.00 90.62 71 GLY A O 1
ATOM 581 N N . TRP A 1 72 ? -13.913 -1.423 16.961 1.00 91.88 72 TRP A N 1
ATOM 582 C CA . TRP A 1 72 ? -13.499 -0.142 17.541 1.00 91.88 72 TRP A CA 1
ATOM 583 C C . TRP A 1 72 ? -12.753 -0.340 18.859 1.00 91.88 72 TRP A C 1
ATOM 585 O O . TRP A 1 72 ? -13.049 -1.249 19.633 1.00 91.88 72 TRP A O 1
ATOM 595 N N . ALA A 1 73 ? -11.804 0.548 19.124 1.00 89.25 73 ALA A N 1
ATOM 596 C CA . ALA A 1 73 ? -10.976 0.559 20.316 1.00 89.25 73 ALA A CA 1
ATOM 597 C C . ALA A 1 73 ? -10.956 1.941 20.975 1.00 89.25 73 ALA A C 1
ATOM 599 O O . ALA A 1 73 ? -11.211 2.975 20.348 1.00 89.25 73 ALA A O 1
ATOM 600 N N . GLN A 1 74 ? -10.583 1.928 22.251 1.00 84.12 74 GLN A N 1
ATOM 601 C CA . GLN A 1 74 ? -10.173 3.109 22.998 1.00 84.12 74 GLN A CA 1
ATOM 602 C C . GLN A 1 74 ? -8.644 3.220 23.016 1.00 84.12 74 GLN A C 1
ATOM 604 O O . GLN A 1 74 ? -7.934 2.212 22.985 1.00 84.12 74 GLN A O 1
ATOM 609 N N . GLU A 1 75 ? -8.131 4.443 23.100 1.00 70.88 75 GLU A N 1
ATOM 610 C CA . GLU A 1 75 ? -6.688 4.696 23.215 1.00 70.88 75 GLU A CA 1
ATOM 611 C C . GLU A 1 75 ? -6.176 4.431 24.630 1.00 70.88 75 GLU A C 1
ATOM 613 O O . GLU A 1 75 ? -5.065 3.939 24.822 1.00 70.88 75 GLU A O 1
ATOM 618 N N . SER A 1 76 ? -6.993 4.753 25.632 1.00 65.75 76 SER A N 1
ATOM 619 C CA . SER A 1 76 ? -6.658 4.560 27.036 1.00 65.75 76 SER A CA 1
ATOM 620 C C . SER A 1 76 ? -7.914 4.410 27.881 1.00 65.75 76 SER A C 1
ATOM 622 O O . SER A 1 76 ? -8.979 4.916 27.534 1.00 65.75 76 SER A O 1
ATOM 624 N N . SER A 1 77 ? -7.773 3.802 29.055 1.00 56.59 77 SER A N 1
ATOM 625 C CA . SER A 1 77 ? -8.843 3.689 30.052 1.00 56.59 77 SER A CA 1
ATOM 626 C C . SER A 1 77 ? -9.313 5.051 30.607 1.00 56.59 77 SER A C 1
ATOM 628 O O . SER A 1 77 ? -10.317 5.116 31.314 1.00 56.59 77 SER A O 1
ATOM 630 N N . ALA A 1 78 ? -8.594 6.141 30.303 1.00 53.91 78 ALA A N 1
ATOM 631 C CA . ALA A 1 78 ? -8.976 7.514 30.634 1.00 53.91 78 ALA A CA 1
ATOM 632 C C . ALA A 1 78 ? -9.853 8.170 29.550 1.00 53.91 78 ALA A C 1
ATOM 634 O O . ALA A 1 78 ? -10.667 9.047 29.862 1.00 53.91 78 ALA A O 1
ATOM 635 N N . SER A 1 79 ? -9.719 7.742 28.289 1.00 58.66 79 SER A N 1
ATOM 636 C CA . SER A 1 79 ? -10.605 8.156 27.200 1.00 58.66 79 SER A CA 1
ATOM 637 C C . SER A 1 79 ? -11.946 7.434 27.331 1.00 58.66 79 SER A C 1
ATOM 639 O O . SER A 1 79 ? -11.993 6.227 27.524 1.00 58.66 79 SER A O 1
ATOM 641 N N . LYS A 1 80 ? -13.058 8.170 27.264 1.00 61.47 80 LYS A N 1
ATOM 642 C CA . LYS A 1 80 ? -14.407 7.580 27.372 1.00 61.47 80 LYS A CA 1
ATOM 643 C C . LYS A 1 80 ? -14.989 7.156 26.018 1.00 61.47 80 LYS A C 1
ATOM 645 O O . LYS A 1 80 ? -16.122 6.685 25.994 1.00 61.47 80 LYS A O 1
ATOM 650 N N . GLY A 1 81 ? -14.256 7.359 24.921 1.00 72.00 81 GLY A N 1
ATOM 651 C CA . GLY A 1 81 ? -14.717 7.160 23.545 1.00 72.00 81 GLY A CA 1
ATOM 652 C C . GLY A 1 81 ? -14.054 5.971 22.849 1.00 72.00 81 GLY A C 1
ATOM 653 O O . GLY A 1 81 ? -12.897 5.646 23.111 1.00 72.00 81 GLY A O 1
ATOM 654 N N . CYS A 1 82 ? -14.803 5.335 21.948 1.00 86.56 82 CYS A N 1
ATOM 655 C CA . CYS A 1 82 ? -14.317 4.286 21.050 1.00 86.56 82 CYS A CA 1
ATOM 656 C C . CYS A 1 82 ? -14.021 4.900 19.681 1.00 86.56 82 CYS A C 1
ATOM 658 O O . CYS A 1 82 ? -14.696 4.616 18.690 1.00 86.56 82 CYS A O 1
ATOM 660 N N . ASP A 1 83 ? -13.052 5.812 19.660 1.00 86.81 83 ASP A N 1
ATOM 661 C CA . ASP A 1 83 ? -12.792 6.686 18.512 1.00 86.81 83 ASP A CA 1
ATOM 662 C C . ASP A 1 83 ? -11.826 6.061 17.492 1.00 86.81 83 ASP A C 1
ATOM 664 O O . ASP A 1 83 ? -11.641 6.592 16.397 1.00 86.81 83 ASP A O 1
ATOM 668 N N . TYR A 1 84 ? -11.224 4.912 17.818 1.00 89.62 84 TYR A N 1
ATOM 669 C CA . TYR A 1 84 ? -10.196 4.284 16.994 1.00 89.62 84 TYR A CA 1
ATOM 670 C C . TYR A 1 84 ? -10.749 3.057 16.288 1.00 89.62 84 TYR A C 1
ATOM 672 O O . TYR A 1 84 ? -11.023 2.042 16.924 1.00 89.62 84 TYR A O 1
ATOM 680 N N . ALA A 1 85 ? -10.869 3.127 14.967 1.00 93.38 85 ALA A N 1
ATOM 681 C CA . ALA A 1 85 ? -11.140 1.949 14.159 1.00 93.38 85 ALA A CA 1
ATOM 682 C C . ALA A 1 85 ? -9.960 0.964 14.223 1.00 93.38 85 ALA A C 1
ATOM 684 O O . ALA A 1 85 ? -8.788 1.361 14.286 1.00 93.38 85 ALA A O 1
ATOM 685 N N . ILE A 1 86 ? -10.292 -0.322 14.203 1.00 93.94 86 ILE A N 1
ATOM 686 C CA . ILE A 1 86 ? -9.360 -1.441 14.173 1.00 93.94 86 ILE A CA 1
ATOM 687 C C . ILE A 1 86 ? -9.355 -2.010 12.752 1.00 93.94 86 ILE A C 1
ATOM 689 O O . ILE A 1 86 ? -10.403 -2.376 12.232 1.00 93.94 86 ILE A O 1
ATOM 693 N N . CYS A 1 87 ? -8.178 -2.111 12.144 1.00 95.81 87 CYS A N 1
ATOM 694 C CA . CYS A 1 87 ? -7.951 -2.789 10.874 1.00 95.81 87 CYS A CA 1
ATOM 695 C C . CYS A 1 87 ? -6.878 -3.854 11.090 1.00 95.81 87 CYS A C 1
ATOM 697 O O . CYS A 1 87 ? -5.773 -3.531 11.543 1.00 95.81 87 CYS A O 1
ATOM 699 N N . ALA A 1 88 ? -7.205 -5.120 10.813 1.00 93.88 88 ALA A N 1
ATOM 700 C CA . ALA A 1 88 ? -6.305 -6.258 11.036 1.00 93.88 88 ALA A CA 1
ATOM 701 C C . ALA A 1 88 ? -5.716 -6.289 12.463 1.00 93.88 88 ALA A C 1
ATOM 703 O O . ALA A 1 88 ? -4.514 -6.484 12.669 1.00 93.88 88 ALA A O 1
ATOM 704 N N . GLY A 1 89 ? -6.567 -6.028 13.460 1.00 91.88 89 GLY A N 1
ATOM 705 C CA . GLY A 1 89 ? -6.191 -6.031 14.877 1.00 91.88 89 GLY A CA 1
ATOM 706 C C . GLY A 1 89 ? -5.375 -4.818 15.343 1.00 91.88 89 GLY A C 1
ATOM 707 O O . GLY A 1 89 ? -4.921 -4.800 16.486 1.00 91.88 89 GLY A O 1
ATOM 708 N N . LYS A 1 90 ? -5.181 -3.799 14.497 1.00 92.81 90 LYS A N 1
ATOM 709 C CA . LYS A 1 90 ? -4.400 -2.594 14.814 1.00 92.81 90 LYS A CA 1
ATOM 710 C C . LYS A 1 90 ? -5.224 -1.323 14.645 1.00 92.81 90 LYS A C 1
ATOM 712 O O . LYS A 1 90 ? -6.088 -1.245 13.785 1.00 92.81 90 LYS A O 1
ATOM 717 N N . THR A 1 91 ? -4.892 -0.287 15.406 1.00 93.00 91 THR A N 1
ATOM 718 C CA . THR A 1 91 ? -5.340 1.098 15.182 1.00 93.00 91 THR A CA 1
ATOM 719 C C . THR A 1 91 ? -4.265 1.909 14.452 1.00 93.00 91 THR A C 1
ATOM 721 O O . THR A 1 91 ? -3.103 1.489 14.386 1.00 93.00 91 THR A O 1
ATOM 724 N N . ASN A 1 92 ? -4.612 3.102 13.954 1.00 91.31 92 ASN A N 1
ATOM 725 C CA . ASN A 1 92 ? -3.659 4.019 13.303 1.00 91.31 92 ASN A CA 1
ATOM 726 C C . ASN A 1 92 ? -2.412 4.301 14.160 1.00 91.31 92 ASN A C 1
ATOM 728 O O . ASN A 1 92 ? -1.303 4.341 13.636 1.00 91.31 92 ASN A O 1
ATOM 732 N N . LEU A 1 93 ? -2.573 4.417 15.482 1.00 88.50 93 LEU A N 1
ATOM 733 C CA . LEU A 1 93 ? -1.469 4.648 16.423 1.00 88.50 93 LEU A CA 1
ATOM 734 C C . LEU A 1 93 ? -0.511 3.457 16.518 1.00 88.50 93 LEU A C 1
ATOM 736 O O . LEU A 1 93 ? 0.688 3.627 16.705 1.00 88.50 93 LEU A O 1
ATOM 740 N N . SER A 1 94 ? -1.041 2.243 16.374 1.00 89.88 94 SER A N 1
ATOM 741 C CA . SER A 1 94 ? -0.255 1.005 16.345 1.00 89.88 94 SER A CA 1
ATOM 742 C C . SER A 1 94 ? 0.213 0.605 14.937 1.00 89.88 94 SER A C 1
ATOM 744 O O . SER A 1 94 ? 0.713 -0.503 14.749 1.00 89.88 94 SER A O 1
ATOM 746 N N . GLY A 1 95 ? 0.042 1.483 13.941 1.00 91.56 95 GLY A N 1
ATOM 747 C CA . GLY A 1 95 ? 0.488 1.251 12.566 1.00 91.56 95 GLY A CA 1
ATOM 748 C C . GLY A 1 95 ? -0.484 0.453 11.694 1.00 91.56 95 GLY A C 1
ATOM 749 O O . GLY A 1 95 ? -0.042 -0.267 10.800 1.00 91.56 95 GLY A O 1
ATOM 750 N N . ALA A 1 96 ? -1.796 0.547 11.932 1.00 94.38 96 ALA A N 1
ATOM 751 C CA . ALA A 1 96 ? -2.793 0.023 10.995 1.00 94.38 96 ALA A CA 1
ATOM 752 C C . ALA A 1 96 ? -2.582 0.576 9.579 1.00 94.38 96 ALA A C 1
ATOM 754 O O . ALA A 1 96 ? -2.126 1.707 9.413 1.00 94.38 96 ALA A O 1
ATOM 755 N N . CYS A 1 97 ? -2.914 -0.229 8.567 1.00 95.62 97 CYS A N 1
ATOM 756 C CA . CYS A 1 97 ? -2.746 0.091 7.144 1.00 95.62 97 CYS A CA 1
ATOM 757 C C . CYS A 1 97 ? -1.299 0.338 6.683 1.00 95.62 97 CYS A C 1
ATOM 759 O O . CYS A 1 97 ? -1.070 0.464 5.488 1.00 95.62 97 CYS A O 1
ATOM 761 N N . ASN A 1 98 ? -0.310 0.358 7.579 1.00 95.12 98 ASN A N 1
ATOM 762 C CA . ASN A 1 98 ? 1.082 0.635 7.252 1.00 95.12 98 ASN A CA 1
ATOM 763 C C . ASN A 1 98 ? 1.910 -0.660 7.255 1.00 95.12 98 ASN A C 1
ATOM 765 O O . ASN A 1 98 ? 2.573 -0.998 8.237 1.00 95.12 98 ASN A O 1
ATOM 769 N N . ILE A 1 99 ? 1.822 -1.412 6.160 1.00 93.81 99 ILE A N 1
ATOM 770 C CA . ILE A 1 99 ? 2.524 -2.682 5.964 1.00 93.81 99 ILE A CA 1
ATOM 771 C C . ILE A 1 99 ? 3.839 -2.410 5.242 1.00 93.81 99 ILE A C 1
ATOM 773 O O . ILE A 1 99 ? 3.863 -1.689 4.243 1.00 93.81 99 ILE A O 1
ATOM 777 N N . ARG A 1 100 ? 4.920 -3.025 5.727 1.00 94.62 100 ARG A N 1
ATOM 778 C CA . ARG A 1 100 ? 6.210 -3.053 5.039 1.00 94.62 100 ARG A CA 1
ATOM 779 C C . ARG A 1 100 ? 6.301 -4.290 4.150 1.00 94.62 100 ARG A C 1
ATOM 781 O O . ARG A 1 100 ? 6.152 -5.407 4.638 1.00 94.62 100 ARG A O 1
ATOM 788 N N . TYR A 1 101 ? 6.603 -4.081 2.877 1.00 94.69 101 TYR A N 1
ATOM 789 C CA . TYR A 1 101 ? 6.920 -5.129 1.914 1.00 94.69 101 TYR A CA 1
ATOM 790 C C . TYR A 1 101 ? 8.438 -5.321 1.863 1.00 94.69 101 TYR A C 1
ATOM 792 O O . TYR A 1 101 ? 9.182 -4.351 1.728 1.00 94.69 101 TYR A O 1
ATOM 800 N N . TYR A 1 102 ? 8.903 -6.561 2.039 1.00 92.12 102 TYR A N 1
ATOM 801 C CA . TYR A 1 102 ? 10.336 -6.886 2.048 1.00 92.12 102 TYR A CA 1
ATOM 802 C C . TYR A 1 102 ? 10.835 -7.315 0.672 1.00 92.12 102 TYR A C 1
ATOM 804 O O . TYR A 1 102 ? 11.904 -6.883 0.252 1.00 92.12 102 TYR A O 1
ATOM 812 N N . ASP A 1 103 ? 10.029 -8.098 -0.041 1.00 93.12 103 ASP A N 1
ATOM 813 C CA . ASP A 1 103 ? 10.413 -8.633 -1.346 1.00 93.12 103 ASP A CA 1
ATOM 814 C C . ASP A 1 103 ? 9.991 -7.726 -2.504 1.00 93.12 103 ASP A C 1
ATOM 816 O O . ASP A 1 103 ? 10.421 -7.951 -3.631 1.00 93.12 103 ASP A O 1
ATOM 820 N N . ASP A 1 104 ? 9.149 -6.717 -2.25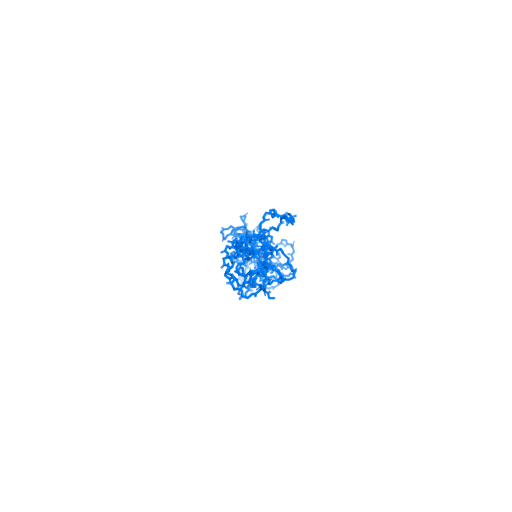5 1.00 94.56 104 ASP A N 1
ATOM 821 C CA . ASP A 1 104 ? 8.565 -5.834 -3.268 1.00 94.56 104 ASP A CA 1
ATOM 822 C C . ASP A 1 104 ? 8.604 -4.358 -2.829 1.00 94.56 104 ASP A C 1
ATOM 824 O O . ASP A 1 104 ? 8.578 -4.054 -1.635 1.00 94.56 104 ASP A O 1
ATOM 828 N N . TYR A 1 105 ? 8.677 -3.438 -3.791 1.00 94.25 105 TYR A N 1
ATOM 829 C CA . TYR A 1 105 ? 8.801 -2.000 -3.554 1.00 94.25 105 TYR A CA 1
ATOM 830 C C . TYR A 1 105 ? 8.284 -1.164 -4.730 1.00 94.25 105 TYR A C 1
ATOM 832 O O . TYR A 1 105 ? 8.278 -1.594 -5.880 1.00 94.25 105 TYR A O 1
ATOM 840 N N . GLN A 1 106 ? 7.899 0.080 -4.456 1.00 94.75 106 GLN A N 1
ATOM 841 C CA . GLN A 1 106 ? 7.633 1.085 -5.487 1.00 94.75 106 GLN A CA 1
ATOM 842 C C . GLN A 1 106 ? 8.836 2.017 -5.601 1.00 94.75 106 GLN A C 1
ATOM 844 O O . GLN A 1 106 ? 9.341 2.490 -4.588 1.00 94.75 106 GLN A O 1
ATOM 849 N N . LYS A 1 107 ? 9.304 2.317 -6.810 1.00 92.94 107 LYS A N 1
ATOM 850 C CA . LYS A 1 107 ? 10.473 3.175 -7.021 1.00 92.94 107 LYS A CA 1
ATOM 851 C C . LYS A 1 107 ? 10.162 4.292 -7.996 1.00 92.94 107 LYS A C 1
ATOM 853 O O . LYS A 1 107 ? 9.825 4.063 -9.148 1.00 92.94 107 LYS A O 1
ATOM 858 N N . THR A 1 108 ? 10.341 5.519 -7.537 1.00 90.50 108 THR A N 1
ATOM 859 C CA . THR A 1 108 ? 10.355 6.705 -8.394 1.00 90.50 108 THR A CA 1
ATOM 860 C C . THR A 1 108 ? 11.796 7.081 -8.732 1.00 90.50 108 THR A C 1
ATOM 862 O O . THR A 1 108 ? 12.750 6.465 -8.259 1.00 90.50 108 THR A O 1
ATOM 865 N N . ARG A 1 109 ? 11.981 8.145 -9.519 1.00 83.56 109 ARG A N 1
ATOM 866 C CA . ARG A 1 109 ? 13.319 8.690 -9.806 1.00 83.56 109 ARG A CA 1
ATOM 867 C C . ARG A 1 109 ? 14.033 9.249 -8.569 1.00 83.56 109 ARG A C 1
ATOM 869 O O . ARG A 1 109 ? 15.248 9.395 -8.603 1.00 83.56 109 ARG A O 1
ATOM 876 N N . LYS A 1 110 ? 13.292 9.599 -7.513 1.00 87.19 110 LYS A N 1
ATOM 877 C CA . LYS A 1 110 ? 13.837 10.237 -6.303 1.00 87.19 110 LYS A CA 1
ATOM 878 C C . LYS A 1 110 ? 13.940 9.274 -5.128 1.00 87.19 110 LYS A C 1
ATOM 880 O O . LYS A 1 110 ? 14.891 9.345 -4.363 1.00 87.19 110 LYS A O 1
ATOM 885 N N . GLU A 1 111 ? 12.953 8.399 -4.977 1.00 89.94 111 GLU A N 1
ATOM 886 C CA . GLU A 1 111 ? 12.752 7.641 -3.745 1.00 89.94 111 GLU A CA 1
ATOM 887 C C . GLU A 1 111 ? 12.245 6.228 -4.018 1.00 89.94 111 GLU A C 1
ATOM 889 O O . GLU A 1 111 ? 11.597 5.960 -5.034 1.00 89.94 111 GLU A O 1
ATOM 894 N N . THR A 1 112 ? 12.525 5.334 -3.069 1.00 92.12 112 THR A N 1
ATOM 895 C CA . THR A 1 112 ? 12.007 3.964 -3.033 1.00 92.12 112 THR A CA 1
ATOM 896 C C . THR A 1 112 ? 11.118 3.787 -1.806 1.00 92.12 112 THR A C 1
ATOM 898 O O . THR A 1 112 ? 11.521 4.099 -0.686 1.00 92.12 112 THR A O 1
ATOM 901 N N . PHE A 1 113 ? 9.915 3.265 -2.017 1.00 91.56 113 PHE A N 1
ATOM 902 C CA . PHE A 1 113 ? 8.872 3.089 -1.019 1.00 91.56 113 PHE A CA 1
ATOM 903 C C . PHE A 1 113 ? 8.632 1.601 -0.767 1.00 91.56 113 PHE A C 1
ATOM 905 O O . PHE A 1 113 ? 8.267 0.854 -1.673 1.00 91.56 113 PHE A O 1
ATOM 912 N N . TYR A 1 114 ? 8.787 1.192 0.490 1.00 94.38 114 TYR A N 1
ATOM 913 C CA . TYR A 1 114 ? 8.507 -0.174 0.956 1.00 94.38 114 TYR A CA 1
ATOM 914 C C . TYR A 1 114 ? 7.212 -0.266 1.765 1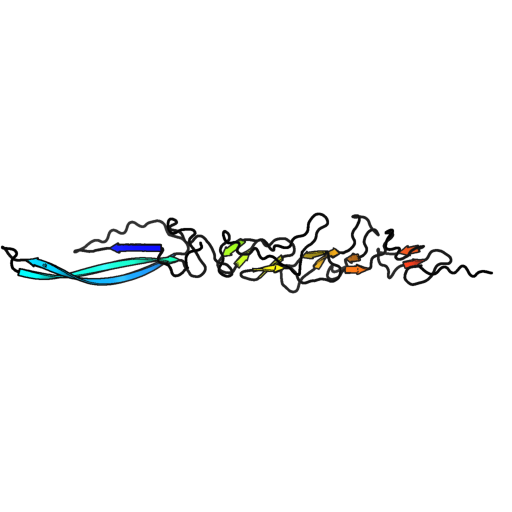.00 94.38 114 TYR A C 1
ATOM 916 O O . TYR A 1 114 ? 6.725 -1.357 2.045 1.00 94.38 114 TYR A O 1
ATOM 924 N N . ASN A 1 115 ? 6.674 0.879 2.184 1.00 95.12 115 ASN A N 1
ATOM 925 C CA . ASN A 1 115 ? 5.558 0.953 3.113 1.00 95.12 115 ASN A CA 1
ATOM 926 C C . ASN A 1 115 ? 4.292 1.410 2.394 1.00 95.12 115 ASN A C 1
ATOM 928 O O . ASN A 1 115 ? 4.304 2.430 1.697 1.00 95.12 115 ASN A O 1
ATOM 932 N N . SER A 1 116 ? 3.195 0.696 2.629 1.00 94.75 116 SER A N 1
ATOM 933 C CA . SER A 1 116 ? 1.910 0.973 1.991 1.00 94.75 116 SER A CA 1
ATOM 934 C C . SER A 1 116 ? 1.268 2.287 2.418 1.00 94.75 116 SER A C 1
ATOM 936 O O . SER A 1 116 ? 0.566 2.907 1.622 1.00 94.75 116 SER A O 1
ATOM 938 N N . GLY A 1 117 ? 1.510 2.718 3.660 1.00 93.25 117 GLY A N 1
ATOM 939 C CA . GLY A 1 117 ? 0.839 3.875 4.254 1.00 93.25 117 GLY A CA 1
ATOM 940 C C . GLY A 1 117 ? -0.690 3.747 4.283 1.00 93.25 117 GLY A C 1
ATOM 941 O O . GLY A 1 117 ? -1.254 2.719 3.925 1.00 93.25 117 GLY A O 1
ATOM 942 N N . GLY A 1 118 ? -1.369 4.805 4.721 1.00 94.50 118 GLY A N 1
ATOM 943 C CA . GLY A 1 118 ? -2.832 4.865 4.797 1.00 94.50 118 GLY A CA 1
ATOM 944 C C . GLY A 1 118 ? -3.376 5.060 6.209 1.00 94.50 118 GLY A C 1
ATOM 945 O O . GLY A 1 118 ? -2.627 5.262 7.166 1.00 94.50 118 GLY A O 1
ATOM 946 N N . LYS A 1 119 ? -4.708 5.057 6.318 1.00 95.25 119 LYS A N 1
ATOM 947 C CA . LYS A 1 119 ? -5.453 5.266 7.564 1.00 95.25 119 LYS A CA 1
ATOM 948 C C . LYS A 1 119 ? -6.641 4.315 7.660 1.00 95.25 119 LYS A C 1
ATOM 950 O O . LYS A 1 119 ? -7.449 4.221 6.736 1.00 95.25 119 LYS A O 1
ATOM 955 N N . CYS A 1 120 ? -6.775 3.682 8.815 1.00 95.62 120 CYS A N 1
ATOM 956 C CA . CYS A 1 120 ? -7.952 2.936 9.227 1.00 95.62 120 CYS A CA 1
ATOM 957 C C . CYS A 1 120 ? -9.029 3.940 9.650 1.00 95.62 120 CYS A C 1
ATOM 959 O O . CYS A 1 120 ? -8.898 4.595 10.688 1.00 95.62 120 CYS A O 1
ATOM 961 N N . SER A 1 121 ? -10.035 4.135 8.800 1.00 90.06 121 SER A N 1
ATOM 962 C CA . SER A 1 121 ? -11.119 5.109 9.009 1.00 90.06 121 SER A CA 1
ATOM 963 C C . SER A 1 121 ? -12.402 4.457 9.524 1.00 90.06 121 SER A C 1
ATOM 965 O O . SER A 1 121 ? -13.222 5.119 10.156 1.00 90.06 121 SER A O 1
ATOM 967 N N . SER A 1 122 ? -12.551 3.156 9.290 1.00 93.06 122 SER A N 1
ATOM 968 C CA . SER A 1 122 ? -13.664 2.314 9.723 1.00 93.06 122 SER A CA 1
ATOM 969 C C . SER A 1 122 ? -13.127 0.903 10.000 1.00 93.06 122 SER A C 1
ATOM 971 O O . SER A 1 122 ? -12.067 0.569 9.462 1.00 93.06 122 SER A O 1
ATOM 973 N N . PRO A 1 123 ? -13.803 0.087 10.836 1.00 95.19 123 PRO A N 1
ATOM 974 C CA . PRO A 1 123 ? -13.411 -1.294 11.083 1.00 95.19 123 PRO A CA 1
ATOM 975 C C . PRO A 1 123 ? -13.076 -2.041 9.800 1.00 95.19 123 PRO A C 1
ATOM 977 O O . PRO A 1 123 ? -13.889 -2.061 8.877 1.00 95.19 123 PRO A O 1
ATOM 980 N N . ASP A 1 124 ? -11.869 -2.596 9.754 1.00 95.88 124 ASP A N 1
ATOM 981 C CA . ASP A 1 124 ? -11.318 -3.350 8.629 1.00 95.88 124 ASP A CA 1
ATOM 982 C C . ASP A 1 124 ? -11.423 -2.655 7.261 1.00 95.88 124 ASP A C 1
ATOM 984 O O . ASP A 1 124 ? -11.508 -3.307 6.223 1.00 95.88 124 ASP A O 1
ATOM 988 N N . ILE A 1 125 ? -11.379 -1.318 7.249 1.00 95.88 125 ILE A N 1
ATOM 989 C CA . ILE A 1 125 ? -11.333 -0.506 6.032 1.00 95.88 125 ILE A CA 1
ATOM 990 C C . ILE A 1 125 ? -10.171 0.486 6.122 1.00 95.88 125 ILE A C 1
ATOM 992 O O . ILE A 1 125 ? -10.221 1.513 6.811 1.00 95.88 125 ILE A O 1
ATOM 996 N N . CYS A 1 126 ? -9.125 0.192 5.357 1.00 96.62 126 CYS A N 1
ATOM 997 C CA . CYS A 1 126 ? -8.017 1.094 5.098 1.00 96.62 126 CYS A CA 1
ATOM 998 C C . CYS A 1 126 ? -8.346 2.050 3.951 1.00 96.62 126 CYS A C 1
ATOM 1000 O O . CYS A 1 126 ? -8.900 1.671 2.925 1.00 96.62 126 CYS A O 1
ATOM 1002 N N . SER A 1 127 ? -7.965 3.312 4.102 1.00 95.38 127 SER A N 1
ATOM 1003 C CA . SER A 1 127 ? -8.189 4.368 3.114 1.00 95.38 127 SER A CA 1
ATOM 1004 C C . SER A 1 127 ? -6.948 5.245 2.965 1.00 95.38 127 SER A C 1
ATOM 1006 O O . SER A 1 127 ? -6.096 5.284 3.854 1.00 95.38 127 SER A O 1
ATOM 1008 N N . GLY A 1 128 ? -6.831 5.945 1.832 1.00 94.81 128 GLY A N 1
ATOM 1009 C CA . GLY A 1 128 ? -5.712 6.859 1.579 1.00 94.81 128 GLY A CA 1
ATOM 1010 C C . GLY A 1 128 ? -4.347 6.169 1.535 1.00 94.81 128 GLY A C 1
ATOM 1011 O O . GLY A 1 128 ? -3.380 6.715 2.058 1.00 94.81 128 GLY A O 1
ATOM 1012 N N . CYS A 1 129 ? -4.283 4.961 0.968 1.00 95.62 129 CYS A N 1
ATOM 1013 C CA . CYS A 1 129 ? -3.027 4.250 0.733 1.00 95.62 129 CYS A CA 1
ATOM 1014 C C . CYS A 1 129 ? -2.066 5.103 -0.115 1.00 95.62 129 CYS A C 1
ATOM 1016 O O . CYS A 1 129 ? -2.506 5.913 -0.934 1.00 95.62 129 CYS A O 1
ATOM 1018 N N . ASN A 1 130 ? -0.757 4.921 0.071 1.00 94.44 130 ASN A N 1
ATOM 1019 C CA . ASN A 1 130 ? 0.249 5.625 -0.722 1.00 94.44 130 ASN A CA 1
ATOM 1020 C C . ASN A 1 130 ? 0.145 5.254 -2.210 1.00 94.44 130 ASN A C 1
ATOM 1022 O O . ASN A 1 130 ? -0.398 4.213 -2.580 1.00 94.44 130 ASN A O 1
ATOM 1026 N N . ASN A 1 131 ? 0.733 6.080 -3.077 1.00 91.81 131 ASN A N 1
ATOM 1027 C CA . ASN A 1 131 ? 0.783 5.777 -4.504 1.00 91.81 131 ASN A CA 1
ATOM 1028 C C . ASN A 1 131 ? 1.507 4.444 -4.768 1.00 91.81 131 ASN A C 1
ATOM 1030 O O . ASN A 1 131 ? 2.543 4.155 -4.168 1.00 91.81 131 ASN A O 1
ATOM 1034 N N . GLY A 1 132 ? 0.952 3.648 -5.682 1.00 94.25 132 GLY A N 1
ATOM 1035 C CA . GLY A 1 132 ? 1.407 2.281 -5.954 1.00 94.25 132 GLY A CA 1
ATOM 1036 C C . GLY A 1 132 ? 0.911 1.235 -4.954 1.00 94.25 132 GLY A C 1
ATOM 1037 O O . GLY A 1 132 ? 1.351 0.081 -4.995 1.00 94.25 132 GLY A O 1
ATOM 1038 N N . PHE A 1 133 ? -0.037 1.624 -4.100 1.00 96.56 133 PHE A N 1
ATOM 1039 C CA . PHE A 1 133 ? -0.809 0.745 -3.236 1.00 96.56 133 PHE A CA 1
ATOM 1040 C C . PHE A 1 133 ? -2.307 1.030 -3.409 1.00 96.56 133 PHE A C 1
ATOM 1042 O O . PHE A 1 133 ? -2.703 2.140 -3.760 1.00 96.56 133 PHE A O 1
ATOM 1049 N N . TYR A 1 134 ? -3.146 0.034 -3.144 1.00 95.88 134 TYR A N 1
ATOM 1050 C CA . TYR A 1 134 ? -4.603 0.137 -3.204 1.00 95.88 134 TYR A CA 1
ATOM 1051 C C . TYR A 1 134 ? -5.238 -0.393 -1.919 1.00 95.88 134 TYR A C 1
ATOM 1053 O O . TYR A 1 134 ? -4.632 -1.174 -1.185 1.00 95.88 134 TYR A O 1
ATOM 1061 N N . SER A 1 135 ? -6.458 0.055 -1.632 1.00 95.94 135 SER A N 1
ATOM 1062 C CA . SE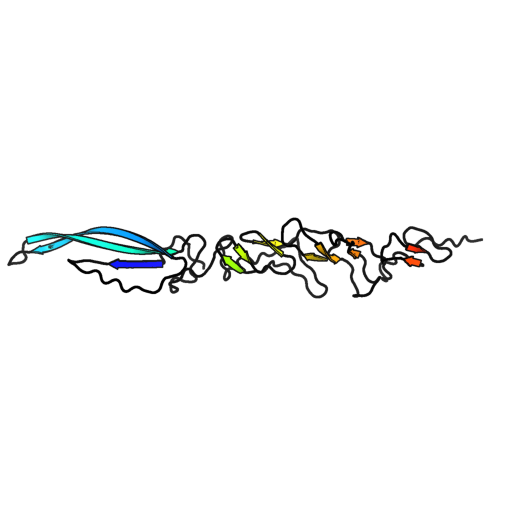R A 1 135 ? -7.219 -0.427 -0.479 1.00 95.94 135 SER A CA 1
ATOM 1063 C C . SER A 1 135 ? -7.785 -1.817 -0.764 1.00 95.94 135 SER A C 1
ATOM 1065 O O . SER A 1 135 ? -8.459 -2.013 -1.774 1.00 95.94 135 SER A O 1
ATOM 1067 N N . ASP A 1 136 ? -7.519 -2.763 0.134 1.00 95.38 136 ASP A N 1
ATOM 1068 C CA . ASP A 1 136 ? -8.092 -4.108 0.139 1.00 95.38 136 ASP A CA 1
ATOM 1069 C C . ASP A 1 136 ? -8.530 -4.462 1.565 1.00 95.38 136 ASP A C 1
ATOM 1071 O O . ASP A 1 136 ? -7.783 -5.063 2.345 1.00 95.38 136 ASP A O 1
ATOM 1075 N N . GLY A 1 137 ? -9.726 -3.994 1.931 1.00 94.44 137 GLY A N 1
ATOM 1076 C CA . GLY A 1 137 ? -10.293 -4.168 3.267 1.00 94.44 137 GLY A CA 1
ATOM 1077 C C . GLY A 1 137 ? -9.353 -3.628 4.354 1.00 94.44 137 GLY A C 1
ATOM 1078 O O . GLY A 1 137 ? -9.043 -2.432 4.341 1.00 94.44 137 GLY A O 1
ATOM 1079 N N . PRO A 1 138 ? -8.863 -4.469 5.286 1.00 95.69 138 PRO A N 1
ATOM 1080 C CA . PRO A 1 138 ? -8.045 -4.022 6.412 1.00 95.69 138 PRO A CA 1
ATOM 1081 C C . PRO A 1 138 ? -6.583 -3.734 6.043 1.00 95.69 138 PRO A C 1
ATOM 1083 O O . PRO A 1 138 ? -5.759 -3.497 6.933 1.00 95.69 138 PRO A O 1
ATOM 1086 N N . TYR A 1 139 ? -6.239 -3.764 4.753 1.00 95.81 139 TYR A N 1
ATOM 1087 C CA . TYR A 1 139 ? -4.877 -3.600 4.268 1.00 95.81 139 TYR A CA 1
ATOM 1088 C C . TYR A 1 139 ? -4.788 -2.576 3.134 1.00 95.81 139 TYR A C 1
ATOM 1090 O O . TYR A 1 139 ? -5.711 -2.395 2.344 1.00 95.81 139 TYR A O 1
ATOM 1098 N N . CYS A 1 140 ? -3.623 -1.940 3.023 1.00 96.75 140 CYS A N 1
ATOM 1099 C CA . CYS A 1 140 ? -3.206 -1.240 1.814 1.00 96.75 140 CYS A CA 1
ATOM 1100 C C . CYS A 1 140 ? -2.220 -2.144 1.069 1.00 96.75 140 CYS A C 1
ATOM 1102 O O . CYS A 1 140 ? -1.080 -2.307 1.507 1.00 96.75 140 CYS A O 1
ATOM 1104 N N . ARG A 1 141 ? -2.664 -2.777 -0.020 1.00 96.00 141 ARG A N 1
ATOM 1105 C CA . ARG A 1 141 ? -1.857 -3.746 -0.768 1.00 96.00 141 ARG A CA 1
ATOM 1106 C C . ARG A 1 141 ? -1.037 -3.095 -1.863 1.00 96.00 141 ARG A C 1
ATOM 1108 O O . ARG A 1 141 ? -1.507 -2.179 -2.526 1.00 96.00 141 ARG A O 1
ATOM 1115 N N . ILE A 1 142 ? 0.181 -3.586 -2.073 1.00 96.50 142 ILE A N 1
ATOM 1116 C CA . ILE A 1 142 ? 1.022 -3.146 -3.189 1.00 96.50 142 ILE A CA 1
ATOM 1117 C C . ILE A 1 142 ? 0.412 -3.578 -4.529 1.00 96.50 142 ILE A C 1
ATOM 1119 O O . ILE A 1 142 ? -0.138 -4.676 -4.642 1.00 96.50 142 ILE A O 1
ATOM 1123 N 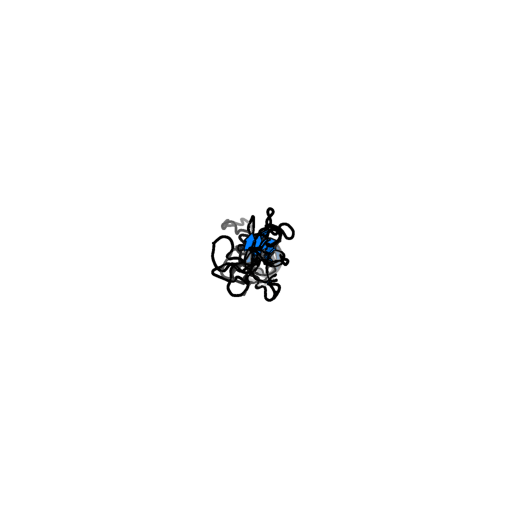N . CYS A 1 143 ? 0.502 -2.720 -5.545 1.00 96.50 143 CYS A N 1
ATOM 1124 C CA . CYS A 1 143 ? 0.088 -3.067 -6.904 1.00 96.50 143 CYS A CA 1
ATOM 1125 C C . CYS A 1 143 ? 0.889 -4.255 -7.454 1.00 96.50 143 CYS A C 1
ATOM 1127 O O . CYS A 1 143 ? 2.103 -4.340 -7.247 1.00 96.50 143 CYS A O 1
ATOM 1129 N N . GLY A 1 144 ? 0.218 -5.137 -8.203 1.00 95.19 144 GLY A N 1
ATOM 1130 C CA . GLY A 1 144 ? 0.838 -6.313 -8.819 1.00 95.19 144 GLY A CA 1
ATOM 1131 C C . GLY A 1 144 ? 2.051 -5.957 -9.683 1.00 95.19 144 GLY A C 1
ATOM 1132 O O . GLY A 1 144 ? 2.114 -4.870 -10.258 1.00 95.19 144 GLY A O 1
ATOM 1133 N N . ARG A 1 145 ? 3.045 -6.849 -9.735 1.00 94.38 145 ARG A N 1
ATOM 1134 C CA . ARG A 1 145 ? 4.279 -6.620 -10.501 1.00 94.38 145 ARG A CA 1
ATOM 1135 C C . ARG A 1 145 ? 4.003 -6.518 -11.995 1.00 94.38 145 ARG A C 1
ATOM 1137 O O . ARG A 1 145 ? 3.164 -7.233 -12.531 1.00 94.38 145 ARG A O 1
ATOM 1144 N N . ILE A 1 146 ? 4.758 -5.637 -12.638 1.00 95.62 146 ILE A N 1
ATOM 1145 C CA . ILE A 1 146 ? 4.874 -5.534 -14.089 1.00 95.62 146 ILE A CA 1
ATOM 1146 C C . ILE A 1 146 ? 6.368 -5.629 -14.379 1.00 95.62 146 ILE A C 1
ATOM 1148 O O . ILE A 1 146 ? 7.151 -4.894 -13.772 1.00 95.62 146 ILE A O 1
ATOM 1152 N N . ASP A 1 147 ? 6.761 -6.539 -15.266 1.00 94.94 147 ASP A N 1
ATOM 1153 C CA . ASP A 1 147 ? 8.168 -6.723 -15.613 1.00 94.94 147 ASP A CA 1
ATOM 1154 C C . ASP A 1 147 ? 8.765 -5.428 -16.169 1.00 94.94 147 ASP A C 1
ATOM 1156 O O . ASP A 1 147 ? 8.147 -4.721 -16.971 1.00 94.94 147 ASP A O 1
ATOM 1160 N N . HIS A 1 148 ? 9.979 -5.120 -15.716 1.00 93.25 148 HIS A N 1
ATOM 1161 C CA . HIS A 1 148 ? 10.710 -3.899 -16.048 1.00 93.25 148 HIS A CA 1
ATOM 1162 C C . HIS A 1 148 ? 10.011 -2.590 -15.658 1.00 93.25 148 HIS A C 1
ATOM 1164 O O . HIS A 1 148 ? 10.254 -1.551 -16.275 1.00 93.25 148 HIS A O 1
ATOM 1170 N N . CYS A 1 149 ? 9.163 -2.614 -14.627 1.00 94.25 149 CYS A N 1
ATOM 1171 C CA . CYS A 1 149 ? 8.473 -1.438 -14.113 1.00 94.25 149 CYS A CA 1
ATOM 1172 C C . CYS A 1 149 ? 8.963 -1.042 -12.712 1.00 94.25 149 CYS A C 1
ATOM 1174 O O . CYS A 1 149 ? 8.765 -1.770 -11.741 1.00 94.25 149 CYS A O 1
ATOM 1176 N N . ASN A 1 150 ? 9.522 0.163 -12.586 1.00 94.12 150 ASN A N 1
ATOM 1177 C CA . ASN A 1 150 ? 9.935 0.732 -11.302 1.00 94.12 150 ASN A CA 1
ATOM 1178 C C . ASN A 1 150 ? 8.741 1.255 -10.488 1.00 94.12 150 ASN A C 1
ATOM 1180 O O . ASN A 1 150 ? 8.701 1.078 -9.269 1.00 94.12 150 ASN A O 1
ATOM 1184 N N . PHE A 1 151 ? 7.779 1.916 -11.145 1.00 95.00 151 PHE A N 1
ATOM 1185 C CA . PHE A 1 151 ? 6.634 2.535 -10.475 1.00 95.00 151 PHE A CA 1
ATOM 1186 C C . PHE A 1 151 ? 5.313 2.120 -11.099 1.00 95.00 151 PHE A C 1
ATOM 1188 O O . PHE A 1 151 ? 5.058 2.380 -12.277 1.00 95.00 151 PHE A O 1
ATOM 1195 N N . ARG A 1 152 ? 4.459 1.519 -10.276 1.00 95.50 152 ARG A N 1
ATOM 1196 C CA . ARG A 1 152 ? 3.154 1.002 -10.673 1.00 95.50 152 ARG A CA 1
ATOM 1197 C C . ARG A 1 152 ? 2.049 1.810 -10.017 1.00 95.50 152 ARG A C 1
ATOM 1199 O O . ARG A 1 152 ? 2.205 2.293 -8.899 1.00 95.50 152 ARG A O 1
ATOM 1206 N N . LYS A 1 153 ? 0.898 1.866 -10.669 1.00 95.56 153 LYS A N 1
ATOM 1207 C CA . LYS A 1 153 ? -0.350 2.400 -10.123 1.00 95.56 153 LYS A CA 1
ATOM 1208 C C . LYS A 1 153 ? -1.478 1.407 -10.363 1.00 95.56 153 LYS A C 1
ATOM 1210 O O . LYS A 1 153 ? -1.471 0.675 -11.345 1.00 95.56 153 LYS A O 1
ATOM 1215 N N . CYS A 1 154 ? -2.439 1.371 -9.453 1.00 95.62 154 CYS A N 1
ATOM 1216 C CA . CYS A 1 154 ? -3.603 0.497 -9.517 1.00 95.62 154 CYS A CA 1
ATOM 1217 C C . CYS A 1 154 ? -4.673 1.006 -8.545 1.00 95.62 154 CYS A C 1
ATOM 1219 O O . CYS A 1 154 ? -4.378 1.792 -7.643 1.00 95.62 154 CYS A O 1
ATOM 1221 N N . THR A 1 155 ? -5.909 0.544 -8.715 1.00 94.81 155 THR A N 1
ATOM 1222 C CA . THR A 1 155 ? -6.985 0.735 -7.723 1.00 94.81 155 THR A CA 1
ATOM 1223 C C . THR A 1 155 ? -7.528 -0.589 -7.187 1.00 94.81 155 THR A C 1
ATOM 1225 O O . THR A 1 155 ? -8.267 -0.594 -6.209 1.00 94.81 155 THR A O 1
ATOM 1228 N N . THR A 1 156 ? -7.144 -1.705 -7.808 1.00 94.00 156 THR A N 1
ATOM 1229 C CA . THR A 1 156 ? -7.507 -3.079 -7.452 1.00 94.00 156 THR A CA 1
ATOM 1230 C C . THR A 1 156 ? -6.315 -4.004 -7.721 1.00 94.00 156 THR A C 1
ATOM 1232 O O . THR A 1 156 ? -5.300 -3.578 -8.276 1.00 94.00 156 THR A O 1
ATOM 1235 N N . SER A 1 157 ? -6.447 -5.290 -7.400 1.00 93.44 157 SER A N 1
ATOM 1236 C CA . SER A 1 157 ? -5.405 -6.295 -7.640 1.00 93.44 157 SER A CA 1
ATOM 1237 C C . SER A 1 157 ? -5.084 -6.557 -9.116 1.00 93.44 157 SER A C 1
ATOM 1239 O O . SER A 1 157 ? -4.048 -7.155 -9.388 1.00 93.44 157 SER A O 1
ATOM 1241 N N . ASN A 1 158 ? -5.964 -6.163 -10.046 1.00 92.81 158 ASN A N 1
ATOM 1242 C CA . ASN A 1 158 ? -5.939 -6.643 -11.435 1.00 92.81 158 ASN A CA 1
ATOM 1243 C C . ASN A 1 158 ? -5.854 -5.523 -12.486 1.00 92.81 158 ASN A C 1
ATOM 1245 O O . ASN A 1 158 ? -5.970 -5.799 -13.677 1.00 92.81 158 ASN A O 1
ATOM 1249 N N . ASN A 1 159 ? -5.699 -4.262 -12.076 1.00 94.56 159 ASN A N 1
ATOM 1250 C CA . ASN A 1 159 ? -5.663 -3.106 -12.983 1.00 94.56 159 ASN A CA 1
ATOM 1251 C C . ASN A 1 159 ? -4.383 -2.271 -12.840 1.00 94.56 159 ASN A C 1
ATOM 1253 O O . ASN A 1 159 ? -4.393 -1.038 -12.926 1.00 94.56 159 ASN A O 1
ATOM 1257 N N . GLN A 1 160 ? -3.279 -2.961 -12.581 1.00 95.00 160 GLN A N 1
ATOM 1258 C CA . GLN A 1 160 ? -1.955 -2.373 -12.540 1.00 95.00 160 GLN A CA 1
ATOM 1259 C C . GLN A 1 160 ? -1.547 -1.808 -13.903 1.00 95.00 160 GLN A C 1
ATOM 1261 O O . GLN A 1 160 ? -1.698 -2.450 -14.939 1.00 95.00 160 GLN A O 1
ATOM 1266 N N . HIS A 1 161 ? -0.986 -0.607 -13.870 1.00 96.00 161 HIS A N 1
ATOM 1267 C CA . HIS A 1 161 ? -0.308 0.028 -14.988 1.00 96.00 161 HIS A CA 1
ATOM 1268 C C . HIS A 1 161 ? 1.050 0.547 -14.530 1.00 96.00 161 HIS A C 1
ATOM 1270 O O . HIS A 1 161 ? 1.233 0.926 -13.369 1.00 96.00 161 HIS A O 1
ATOM 1276 N N . CYS A 1 162 ? 2.006 0.551 -15.447 1.00 95.25 162 CYS A N 1
ATOM 1277 C CA . CYS A 1 162 ? 3.318 1.112 -15.235 1.00 95.25 162 CYS A CA 1
ATOM 1278 C C . CYS A 1 162 ? 3.317 2.602 -15.562 1.00 95.25 162 CYS A C 1
ATOM 1280 O O . CYS A 1 162 ? 2.898 3.023 -16.636 1.00 95.25 162 CYS A O 1
ATOM 1282 N N . GLU A 1 163 ? 3.810 3.410 -14.635 1.00 92.50 163 GLU A N 1
ATOM 1283 C CA . GLU A 1 163 ? 4.022 4.837 -14.861 1.00 92.50 163 GLU A CA 1
ATOM 1284 C C . GLU A 1 163 ? 5.498 5.148 -15.125 1.00 92.50 163 GLU A C 1
ATOM 1286 O O . GLU A 1 163 ? 5.795 6.080 -15.867 1.00 92.50 163 GLU A O 1
ATOM 1291 N N . ILE A 1 164 ? 6.424 4.363 -14.557 1.00 91.25 164 ILE A N 1
ATOM 1292 C CA . ILE A 1 164 ? 7.869 4.539 -14.754 1.00 91.25 164 ILE A CA 1
ATOM 1293 C C . ILE A 1 164 ? 8.517 3.180 -15.010 1.00 91.25 164 ILE A C 1
ATOM 1295 O O . ILE A 1 164 ? 8.604 2.354 -14.098 1.00 91.25 164 ILE A O 1
ATOM 1299 N N . CYS A 1 165 ? 9.018 2.972 -16.226 1.00 91.06 165 CYS A N 1
ATOM 1300 C CA . CYS A 1 165 ? 9.791 1.786 -16.578 1.00 91.06 165 CYS A CA 1
ATOM 1301 C C . CYS A 1 165 ? 11.231 1.830 -16.031 1.00 91.06 165 CYS A C 1
ATOM 1303 O O . CYS A 1 165 ? 11.738 2.843 -15.536 1.00 91.06 165 CYS A O 1
ATOM 1305 N N . GLU A 1 166 ? 11.906 0.689 -16.087 1.00 90.06 166 GLU A N 1
ATOM 1306 C CA . GLU A 1 166 ? 13.308 0.549 -15.723 1.00 90.06 166 GLU A CA 1
ATOM 1307 C C . GLU A 1 166 ? 14.260 1.262 -16.693 1.00 90.06 166 GLU A C 1
ATOM 1309 O O . GLU A 1 166 ? 14.053 1.337 -17.903 1.00 90.06 166 GLU A O 1
ATOM 1314 N N . GLY A 1 167 ? 15.377 1.747 -16.148 1.00 81.19 167 GLY A N 1
ATOM 1315 C CA . GLY A 1 167 ? 16.486 2.265 -16.943 1.00 81.19 167 GLY A CA 1
ATOM 1316 C C . GLY A 1 167 ? 16.334 3.693 -17.467 1.00 81.19 167 GLY A C 1
ATOM 1317 O O . GLY A 1 167 ? 17.136 4.072 -18.318 1.00 81.19 167 GLY A O 1
ATOM 1318 N N . ASP A 1 168 ? 15.381 4.474 -16.956 1.00 75.31 168 ASP A N 1
ATOM 1319 C CA . ASP A 1 168 ? 15.330 5.933 -17.111 1.00 75.31 168 ASP A CA 1
ATOM 1320 C C . ASP A 1 168 ? 16.572 6.592 -16.480 1.00 75.31 168 ASP A C 1
ATOM 1322 O O . ASP A 1 168 ? 16.692 6.639 -15.254 1.00 75.31 168 ASP A O 1
ATOM 1326 N N . ILE A 1 169 ? 17.483 7.138 -17.295 1.00 69.44 169 ILE A N 1
ATOM 1327 C CA . ILE A 1 169 ? 18.586 7.987 -16.794 1.00 69.44 169 ILE A CA 1
ATOM 1328 C C . ILE A 1 169 ? 18.183 9.465 -16.815 1.00 69.44 169 ILE A C 1
ATOM 1330 O O . ILE A 1 169 ? 18.501 10.222 -15.896 1.00 69.44 169 ILE A O 1
ATOM 1334 N N . LYS A 1 170 ? 17.482 9.891 -17.871 1.00 70.62 170 LYS A N 1
ATOM 1335 C CA . LYS A 1 170 ? 17.028 11.273 -18.079 1.00 70.62 170 LYS A CA 1
ATOM 1336 C C . LYS A 1 170 ? 15.590 11.273 -18.599 1.00 70.62 170 LYS A C 1
ATOM 1338 O O . LYS A 1 170 ? 15.215 10.336 -19.295 1.00 70.62 170 LYS A O 1
ATOM 1343 N N . PRO A 1 171 ? 14.796 12.326 -18.332 1.00 69.50 171 PRO A N 1
ATOM 1344 C CA . PRO A 1 171 ? 13.444 12.490 -18.873 1.00 69.50 171 PRO A CA 1
ATOM 1345 C C . PRO A 1 171 ? 13.454 12.882 -20.364 1.00 69.50 171 PRO A C 1
ATOM 1347 O O . PRO A 1 171 ? 12.673 13.727 -20.792 1.00 69.50 171 PRO A O 1
ATOM 1350 N N . ASN A 1 172 ? 14.369 12.312 -21.145 1.00 71.56 172 ASN A N 1
ATOM 1351 C CA . ASN A 1 172 ? 14.564 12.631 -22.549 1.00 71.56 172 ASN A CA 1
ATOM 1352 C C . ASN A 1 172 ? 14.271 11.383 -23.379 1.00 71.56 172 ASN A C 1
ATOM 1354 O O . ASN A 1 172 ? 14.654 10.277 -22.998 1.00 71.56 172 ASN A O 1
ATOM 1358 N N . LYS A 1 173 ? 13.655 11.583 -24.544 1.00 71.56 173 LYS A N 1
ATOM 1359 C CA . LYS A 1 173 ? 13.447 10.525 -25.538 1.00 71.56 173 LYS A CA 1
ATOM 1360 C C . LYS A 1 173 ? 14.755 9.794 -25.837 1.00 71.56 173 LYS A C 1
ATOM 1362 O O . LYS A 1 173 ? 15.772 10.466 -26.004 1.00 71.56 173 LYS A O 1
ATOM 1367 N N . TYR A 1 174 ? 14.724 8.464 -25.939 1.00 72.62 174 TYR A N 1
ATOM 1368 C CA . TYR A 1 174 ? 15.894 7.604 -26.221 1.00 72.62 174 TYR A CA 1
ATOM 1369 C C . TYR A 1 174 ? 16.948 7.476 -25.094 1.00 72.62 174 TYR A C 1
ATOM 1371 O O . TYR A 1 174 ? 18.040 6.948 -25.327 1.00 72.62 174 TYR A O 1
ATOM 1379 N N . TRP A 1 175 ? 16.655 7.950 -23.875 1.00 73.62 175 TRP A N 1
ATOM 1380 C CA . TRP A 1 175 ? 17.548 7.843 -22.700 1.00 73.62 175 TRP A CA 1
ATOM 1381 C C . TRP A 1 175 ? 17.070 6.827 -21.653 1.00 73.62 175 TRP A C 1
ATOM 1383 O O . TRP A 1 175 ? 17.536 6.836 -20.506 1.00 73.62 175 TRP A O 1
ATOM 1393 N N . SER A 1 176 ? 16.169 5.938 -22.063 1.00 79.75 176 SER A N 1
ATOM 1394 C CA . SER A 1 176 ? 15.583 4.893 -21.229 1.00 79.75 176 SER A CA 1
ATOM 1395 C C . SER A 1 176 ? 15.886 3.518 -21.815 1.00 79.75 176 SER A C 1
ATOM 1397 O O . SER A 1 176 ? 15.955 3.359 -23.030 1.00 79.75 176 SER A O 1
ATOM 1399 N N . ALA A 1 177 ? 16.088 2.509 -20.964 1.00 84.06 177 ALA A N 1
ATOM 1400 C CA . ALA A 1 177 ? 16.249 1.126 -21.430 1.00 84.06 177 ALA A CA 1
ATOM 1401 C C . ALA A 1 177 ? 14.899 0.481 -21.783 1.00 84.06 177 ALA A C 1
ATOM 1403 O O . ALA A 1 177 ? 14.829 -0.383 -22.659 1.00 84.06 177 ALA A O 1
ATOM 1404 N N . TYR A 1 178 ? 13.834 0.925 -21.116 1.00 88.25 178 TYR A N 1
ATOM 1405 C CA . TYR A 1 178 ? 12.462 0.506 -21.349 1.00 88.25 178 TYR A CA 1
ATOM 1406 C C . TYR A 1 178 ? 11.547 1.725 -21.445 1.00 88.25 178 TYR A C 1
ATOM 1408 O O . TYR A 1 178 ? 11.760 2.726 -20.767 1.00 88.25 178 TYR A O 1
ATOM 1416 N N . THR A 1 179 ? 10.517 1.622 -22.274 1.00 88.81 179 THR A N 1
ATOM 1417 C CA . THR A 1 179 ? 9.457 2.621 -22.416 1.00 88.81 179 THR A CA 1
ATOM 1418 C C . THR A 1 179 ? 8.099 1.957 -22.233 1.00 88.81 179 THR A C 1
ATOM 1420 O O . THR A 1 179 ? 7.968 0.737 -22.380 1.00 88.81 179 THR A O 1
ATOM 1423 N N . ASN A 1 180 ? 7.081 2.742 -21.896 1.00 89.56 180 ASN A N 1
ATOM 1424 C CA . ASN A 1 180 ? 5.732 2.219 -21.740 1.00 89.56 180 ASN A CA 1
ATOM 1425 C C . ASN A 1 180 ? 5.189 1.720 -23.084 1.00 89.56 180 ASN A C 1
ATOM 1427 O O . ASN A 1 180 ? 5.430 2.294 -24.151 1.00 89.56 180 ASN A O 1
ATOM 1431 N N . HIS A 1 181 ? 4.418 0.639 -23.031 1.00 90.50 181 HIS A N 1
ATOM 1432 C CA . HIS A 1 181 ? 3.502 0.305 -24.111 1.00 90.50 181 HIS A CA 1
ATOM 1433 C C . HIS A 1 181 ? 2.299 1.262 -24.113 1.00 90.50 181 HIS A C 1
ATOM 1435 O O . HIS A 1 181 ? 2.032 1.936 -23.121 1.00 90.50 181 HIS A O 1
ATOM 1441 N N . LEU A 1 182 ? 1.565 1.323 -25.227 1.00 87.81 182 LEU A N 1
ATOM 1442 C CA . LEU A 1 182 ? 0.474 2.286 -25.441 1.00 87.81 182 LEU A CA 1
ATOM 1443 C C . LEU A 1 182 ? -0.632 2.226 -24.372 1.00 87.81 182 LEU A C 1
ATOM 1445 O O . LEU A 1 182 ? -1.271 3.232 -24.086 1.00 87.81 182 LEU A O 1
ATOM 1449 N N . ASP A 1 183 ? -0.849 1.056 -23.782 1.00 91.12 183 ASP A N 1
ATOM 1450 C CA . ASP A 1 183 ? -1.844 0.795 -22.738 1.00 91.12 183 ASP A CA 1
ATOM 1451 C C . ASP A 1 183 ? -1.263 0.860 -21.312 1.00 91.12 183 ASP A C 1
ATOM 1453 O O . ASP A 1 183 ? -1.982 0.632 -20.342 1.00 91.12 183 ASP A O 1
ATOM 1457 N N . ASN A 1 184 ? 0.033 1.161 -21.174 1.00 91.62 184 ASN A N 1
ATOM 1458 C CA . ASN A 1 184 ? 0.788 1.177 -19.920 1.00 91.62 184 ASN A CA 1
ATOM 1459 C C . ASN A 1 184 ? 0.748 -0.142 -19.121 1.00 91.62 184 ASN A C 1
ATOM 1461 O O . ASN A 1 184 ? 1.120 -0.151 -17.952 1.00 91.62 184 ASN A O 1
ATOM 1465 N N . THR A 1 185 ? 0.324 -1.270 -19.696 1.00 93.75 185 THR A N 1
ATOM 1466 C CA . THR A 1 185 ? 0.238 -2.547 -18.954 1.00 93.75 185 THR A CA 1
ATOM 1467 C C . THR A 1 185 ? 1.569 -3.295 -18.904 1.00 93.75 185 THR A C 1
ATOM 1469 O O . THR A 1 185 ? 1.751 -4.201 -18.091 1.00 93.75 185 THR A O 1
ATOM 1472 N N . LYS A 1 186 ? 2.518 -2.905 -19.760 1.00 94.19 186 LYS A N 1
ATOM 1473 C CA . LYS A 1 186 ? 3.847 -3.506 -19.879 1.00 94.19 186 LYS A CA 1
ATOM 1474 C C . LYS A 1 186 ? 4.896 -2.472 -20.275 1.00 94.19 186 LYS A C 1
ATOM 1476 O O . LYS A 1 186 ? 4.600 -1.504 -20.981 1.00 94.19 186 LYS A O 1
ATOM 1481 N N . CYS A 1 187 ? 6.132 -2.737 -19.873 1.00 91.56 187 CYS A N 1
ATOM 1482 C CA . CYS A 1 187 ? 7.311 -2.029 -20.345 1.00 91.56 187 CYS A CA 1
ATOM 1483 C C . CYS A 1 187 ? 7.937 -2.799 -21.508 1.00 91.56 187 CYS A C 1
ATOM 1485 O O . CYS A 1 187 ? 8.107 -4.016 -21.455 1.00 91.56 187 CYS A O 1
ATOM 1487 N N . GLN A 1 188 ? 8.281 -2.089 -22.575 1.00 89.94 188 GLN A N 1
ATOM 1488 C CA . GLN A 1 188 ? 8.917 -2.648 -23.762 1.00 89.94 188 GLN A CA 1
ATOM 1489 C C . GLN A 1 188 ? 10.310 -2.060 -23.929 1.00 89.94 188 GLN A C 1
ATOM 1491 O O . GLN A 1 188 ? 10.563 -0.917 -23.554 1.00 89.94 188 GLN A O 1
ATOM 1496 N N . LYS A 1 189 ? 11.231 -2.862 -24.465 1.00 86.62 189 LYS A N 1
ATOM 1497 C CA . LYS A 1 189 ? 12.620 -2.446 -24.668 1.00 86.62 189 LYS A CA 1
ATOM 1498 C C . LYS A 1 189 ? 12.651 -1.205 -25.559 1.00 86.62 189 LYS A C 1
ATOM 1500 O O . LYS A 1 189 ? 12.107 -1.209 -26.664 1.00 86.62 189 LYS A O 1
ATOM 1505 N N . ALA A 1 190 ? 13.293 -0.160 -25.068 1.00 86.25 190 ALA A N 1
ATOM 1506 C CA . ALA A 1 190 ? 13.462 1.071 -25.807 1.00 86.25 190 ALA A CA 1
ATOM 1507 C C . ALA A 1 190 ? 14.774 1.052 -26.599 1.00 86.25 190 ALA A C 1
ATOM 1509 O O . ALA A 1 190 ? 15.694 0.274 -26.317 1.00 86.25 190 ALA A O 1
ATOM 1510 N N . CYS A 1 191 ? 14.867 1.924 -27.594 1.00 82.06 191 CYS A N 1
ATOM 1511 C CA . CYS A 1 191 ? 16.162 2.303 -28.141 1.00 82.06 191 CYS A CA 1
ATOM 1512 C C . CYS A 1 191 ? 16.906 3.133 -27.114 1.00 82.06 191 CYS A C 1
ATOM 1514 O O . CYS A 1 191 ? 16.330 4.008 -26.467 1.00 82.06 191 CYS A O 1
ATOM 1516 N N . SER A 1 192 ? 18.198 2.879 -26.998 1.00 73.31 192 SER A N 1
ATOM 1517 C CA . SER A 1 192 ? 19.027 3.517 -25.995 1.00 73.31 192 SER A CA 1
ATOM 1518 C C . SER A 1 192 ? 20.359 3.871 -26.623 1.00 73.31 192 SER A C 1
ATOM 1520 O O . SER A 1 192 ? 21.027 3.004 -27.180 1.00 73.31 192 SER A O 1
ATOM 1522 N N . TRP A 1 193 ? 20.752 5.132 -26.453 1.00 66.19 193 TRP A N 1
ATOM 1523 C CA . TRP A 1 193 ? 22.098 5.634 -26.755 1.00 66.19 193 TRP A CA 1
ATOM 1524 C C . TRP A 1 193 ? 22.986 5.703 -25.511 1.00 66.19 193 TRP A C 1
ATOM 1526 O O . TRP A 1 193 ? 23.963 6.449 -25.470 1.00 66.19 193 TRP A O 1
ATOM 1536 N N . ARG A 1 194 ? 22.611 4.991 -24.446 1.00 65.44 194 ARG A N 1
ATOM 1537 C CA . ARG A 1 194 ? 23.397 4.944 -23.216 1.00 65.44 194 ARG A CA 1
ATOM 1538 C C . ARG A 1 194 ? 24.759 4.311 -23.491 1.00 65.44 194 ARG A C 1
ATOM 1540 O O . ARG A 1 194 ? 24.883 3.397 -24.301 1.00 65.44 194 ARG A O 1
ATOM 1547 N N . THR A 1 195 ? 25.768 4.739 -22.740 1.00 62.25 195 THR A N 1
ATOM 1548 C CA . THR A 1 195 ? 27.123 4.173 -22.823 1.00 62.25 195 THR A CA 1
ATOM 1549 C C . THR A 1 195 ? 27.169 2.686 -22.469 1.00 62.25 195 THR A C 1
ATOM 1551 O O . THR A 1 195 ? 28.055 1.983 -22.933 1.00 62.25 195 THR A O 1
ATOM 1554 N N . ASP A 1 196 ? 26.223 2.203 -21.660 1.00 62.00 196 ASP A N 1
ATOM 1555 C CA . ASP A 1 196 ? 26.096 0.799 -21.254 1.00 62.00 196 ASP A CA 1
ATOM 1556 C C . ASP A 1 196 ? 25.037 0.016 -22.052 1.00 62.00 196 ASP A C 1
ATOM 1558 O O . ASP A 1 196 ? 24.810 -1.164 -21.795 1.00 62.00 196 ASP A O 1
ATOM 1562 N N . SER A 1 197 ? 24.372 0.653 -23.021 1.00 66.25 197 SER A N 1
ATOM 1563 C CA . SER A 1 197 ? 23.417 -0.002 -23.912 1.00 66.25 197 SER A CA 1
ATOM 1564 C C . SER A 1 197 ? 23.274 0.805 -25.193 1.00 66.25 197 SER A C 1
ATOM 1566 O O . SER A 1 197 ? 22.543 1.795 -25.211 1.00 66.25 197 SER A O 1
ATOM 1568 N N . THR A 1 198 ? 23.889 0.320 -26.267 1.00 69.56 198 THR A N 1
ATOM 1569 C CA . THR A 1 198 ? 23.903 0.927 -27.603 1.00 69.56 198 THR A CA 1
ATOM 1570 C C . THR A 1 198 ? 22.868 0.259 -28.520 1.00 69.56 198 THR A C 1
ATOM 1572 O O . THR A 1 198 ? 23.188 -0.245 -29.595 1.00 69.56 198 THR A O 1
ATOM 1575 N N . ARG A 1 199 ? 21.610 0.169 -28.066 1.00 82.81 199 ARG A N 1
ATOM 1576 C CA . ARG A 1 199 ? 20.541 -0.481 -28.847 1.00 82.81 199 ARG A CA 1
ATOM 1577 C C . ARG A 1 199 ? 20.184 0.401 -30.040 1.00 82.81 199 ARG A C 1
ATOM 1579 O O . ARG A 1 199 ? 19.763 1.537 -29.832 1.00 82.81 199 ARG A O 1
ATOM 1586 N N . CYS A 1 200 ? 20.273 -0.176 -31.239 1.00 83.62 200 CYS A N 1
ATOM 1587 C CA . CYS A 1 200 ? 20.170 0.505 -32.533 1.00 83.62 200 CYS A CA 1
ATOM 1588 C C . CYS A 1 200 ? 21.397 1.363 -32.893 1.00 83.62 200 CYS A C 1
ATOM 1590 O O . CYS A 1 200 ? 21.227 2.355 -33.593 1.00 83.62 200 CYS A O 1
ATOM 1592 N N . TYR A 1 201 ? 22.610 1.024 -32.435 1.00 82.31 201 TYR A N 1
ATOM 1593 C CA . TYR A 1 201 ? 23.831 1.773 -32.761 1.00 82.31 201 TYR A CA 1
ATOM 1594 C C . TYR A 1 201 ? 24.846 0.944 -33.564 1.00 82.31 201 TYR A C 1
ATOM 1596 O O . TYR A 1 201 ? 25.159 -0.164 -33.132 1.00 82.31 201 TYR A O 1
ATOM 1604 N N . PRO A 1 202 ? 25.461 1.524 -34.614 1.00 81.56 202 PRO A N 1
ATOM 1605 C CA . PRO A 1 202 ? 25.172 2.843 -35.181 1.00 81.56 202 PRO A CA 1
ATOM 1606 C C . PRO A 1 202 ? 23.929 2.786 -36.079 1.00 81.56 202 PRO A C 1
ATOM 1608 O O . PRO A 1 202 ? 23.808 1.947 -36.968 1.00 81.56 202 PRO A O 1
ATOM 1611 N N . GLY A 1 203 ? 22.973 3.675 -35.827 1.00 81.19 203 GLY A N 1
ATOM 1612 C CA . GLY A 1 203 ? 21.674 3.663 -36.491 1.00 81.19 203 GLY A CA 1
ATOM 1613 C C . GLY A 1 203 ? 20.744 4.732 -35.938 1.00 81.19 203 GLY A C 1
ATOM 1614 O O . GLY A 1 203 ? 21.184 5.724 -35.364 1.00 81.19 203 GLY A O 1
ATOM 1615 N N . THR A 1 204 ? 19.447 4.538 -36.112 1.00 84.56 204 THR A N 1
ATOM 1616 C CA . THR A 1 204 ? 18.376 5.291 -35.459 1.00 84.56 204 THR A CA 1
ATOM 1617 C C . THR A 1 204 ? 17.223 4.346 -35.154 1.00 84.56 204 THR A C 1
ATOM 1619 O O . THR A 1 204 ? 17.292 3.157 -35.457 1.00 84.56 204 THR A O 1
ATOM 1622 N N . CYS A 1 205 ? 16.151 4.840 -34.545 1.00 82.81 205 CYS A N 1
ATOM 1623 C CA . CYS A 1 205 ? 14.926 4.066 -34.481 1.00 82.81 205 CYS A CA 1
ATOM 1624 C C . CYS A 1 205 ? 13.688 4.951 -34.450 1.00 82.81 205 CYS A C 1
ATOM 1626 O O . CYS A 1 205 ? 13.726 6.103 -34.010 1.00 82.81 205 CYS A O 1
ATOM 1628 N N . THR A 1 206 ? 12.570 4.385 -34.884 1.00 80.12 206 THR A N 1
ATOM 1629 C CA . THR A 1 206 ? 11.269 5.054 -34.844 1.00 80.12 206 THR A CA 1
ATOM 1630 C C . THR A 1 206 ? 10.536 4.756 -33.540 1.00 80.12 206 THR A C 1
ATOM 1632 O O . THR A 1 206 ? 10.553 3.623 -33.058 1.00 80.12 206 THR A O 1
ATOM 1635 N N . ASN A 1 207 ? 9.830 5.752 -32.999 1.00 78.25 207 ASN A N 1
ATOM 1636 C CA . ASN A 1 207 ? 8.947 5.607 -31.832 1.00 78.25 207 ASN A CA 1
ATOM 1637 C C . ASN A 1 207 ? 9.639 5.108 -30.549 1.00 78.25 207 ASN A C 1
ATOM 1639 O O . ASN A 1 207 ? 8.974 4.565 -29.674 1.00 78.25 207 ASN A O 1
ATOM 1643 N N . GLU A 1 208 ? 10.958 5.293 -30.432 1.00 79.19 208 GLU A N 1
ATOM 1644 C CA . GLU A 1 208 ? 11.769 4.843 -29.287 1.00 79.19 208 GLU A CA 1
ATOM 1645 C C . GLU A 1 208 ? 11.780 3.322 -29.068 1.00 79.19 208 GLU A C 1
ATOM 1647 O O . GLU A 1 208 ? 12.199 2.869 -28.006 1.00 79.19 208 GLU A O 1
ATOM 1652 N N . LEU A 1 209 ? 11.367 2.518 -30.053 1.00 83.94 209 LEU A N 1
ATOM 1653 C CA . LEU A 1 209 ? 11.305 1.059 -29.934 1.00 83.94 209 LEU A CA 1
ATOM 1654 C C . LEU A 1 209 ? 12.457 0.374 -30.652 1.00 83.94 209 LEU A C 1
ATOM 1656 O O . LEU A 1 209 ? 12.687 0.608 -31.838 1.00 83.94 209 LEU A O 1
ATOM 1660 N N . PHE A 1 210 ? 13.117 -0.559 -29.959 1.00 81.69 210 PHE A N 1
ATOM 1661 C CA . PHE A 1 210 ? 14.223 -1.319 -30.551 1.00 81.69 210 PHE A CA 1
ATOM 1662 C C . PHE A 1 210 ? 13.786 -2.147 -31.771 1.00 81.69 210 PHE A C 1
ATOM 1664 O O . PHE A 1 210 ? 14.595 -2.453 -32.633 1.00 81.69 210 PHE A O 1
ATOM 1671 N N . SER A 1 211 ? 12.511 -2.531 -31.860 1.00 83.50 211 SER A N 1
ATOM 1672 C CA . SER A 1 211 ? 11.987 -3.277 -33.007 1.00 83.50 211 SER A CA 1
ATOM 1673 C C . SER A 1 211 ? 11.958 -2.449 -34.295 1.00 83.50 211 SER A C 1
ATOM 1675 O O . SER A 1 211 ? 11.787 -3.010 -35.369 1.00 83.50 211 SER A O 1
ATOM 1677 N N . GLY A 1 212 ? 12.089 -1.124 -34.188 1.00 84.75 212 GLY A N 1
ATOM 1678 C CA . GLY A 1 212 ? 12.160 -0.197 -35.312 1.00 84.75 212 GLY A CA 1
ATOM 1679 C C . GLY A 1 212 ? 13.562 0.359 -35.539 1.00 84.75 212 GLY A C 1
ATOM 1680 O O . GLY A 1 212 ? 13.660 1.501 -35.987 1.00 84.75 212 GLY A O 1
ATOM 1681 N N . CYS A 1 213 ? 14.628 -0.370 -35.171 1.00 87.56 213 CYS A N 1
ATOM 1682 C CA . CYS A 1 213 ? 15.994 0.050 -35.488 1.00 87.56 213 CYS A CA 1
ATOM 1683 C C . CYS A 1 213 ? 16.178 0.175 -37.011 1.00 87.56 213 CYS A C 1
ATOM 1685 O O . CYS A 1 213 ? 15.816 -0.723 -37.768 1.00 87.56 213 CYS A O 1
ATOM 1687 N N . VAL A 1 214 ? 16.803 1.266 -37.441 1.00 89.50 214 VAL A N 1
ATOM 1688 C CA . VAL A 1 214 ? 17.271 1.500 -38.808 1.00 89.50 214 VAL A CA 1
ATOM 1689 C C . VAL A 1 214 ? 18.773 1.723 -38.728 1.00 89.50 214 VAL A C 1
ATOM 1691 O O . VAL A 1 214 ? 19.214 2.723 -38.164 1.00 89.50 214 VAL A O 1
ATOM 1694 N N . CYS A 1 215 ? 19.557 0.778 -39.233 1.00 88.75 215 CYS A N 1
ATOM 1695 C CA . CYS A 1 215 ? 21.010 0.818 -39.111 1.00 88.75 215 CYS A CA 1
ATOM 1696 C C . CYS A 1 215 ? 21.647 1.838 -40.049 1.00 88.75 215 CYS A C 1
ATOM 1698 O O . CYS A 1 215 ? 21.104 2.150 -41.107 1.00 88.75 215 CYS A O 1
ATOM 1700 N N . ALA A 1 216 ? 22.783 2.385 -39.620 1.00 89.31 216 ALA A N 1
ATOM 1701 C CA . ALA A 1 216 ? 23.623 3.216 -40.466 1.00 89.31 216 ALA A CA 1
ATOM 1702 C C . ALA A 1 216 ? 24.249 2.374 -41.589 1.00 89.31 216 ALA A C 1
ATOM 1704 O O . ALA A 1 216 ? 24.311 1.146 -41.497 1.00 89.31 216 ALA A O 1
ATOM 1705 N N . ASP A 1 217 ? 24.739 3.041 -42.633 1.00 90.56 217 ASP A N 1
ATOM 1706 C CA . ASP A 1 217 ? 25.338 2.372 -43.788 1.00 90.56 217 ASP A CA 1
ATOM 1707 C C . ASP A 1 217 ? 26.456 1.407 -43.372 1.00 90.56 217 ASP A C 1
ATOM 1709 O O . ASP A 1 217 ? 27.355 1.762 -42.604 1.00 90.56 217 ASP A O 1
ATOM 1713 N N . ASN A 1 218 ? 26.427 0.200 -43.941 1.00 90.19 218 ASN A N 1
ATOM 1714 C CA . ASN A 1 218 ? 27.341 -0.906 -43.636 1.00 90.19 218 ASN A CA 1
ATOM 1715 C C . ASN A 1 218 ? 27.225 -1.452 -42.202 1.00 90.19 218 ASN A C 1
ATOM 1717 O O . ASN A 1 218 ? 28.185 -2.035 -41.698 1.00 90.19 218 ASN A O 1
ATOM 1721 N N . PHE A 1 219 ? 26.081 -1.278 -41.538 1.00 88.62 219 PHE A N 1
ATOM 1722 C CA . PHE A 1 219 ? 25.762 -1.969 -40.292 1.00 88.62 219 PHE A CA 1
ATOM 1723 C C . PHE A 1 219 ? 24.457 -2.758 -40.411 1.00 88.62 219 PHE A C 1
ATOM 1725 O O . PHE A 1 219 ? 23.495 -2.313 -41.035 1.00 88.62 219 PHE A O 1
ATOM 1732 N N . SER A 1 220 ? 24.411 -3.925 -39.776 1.00 88.19 220 SER A N 1
ATOM 1733 C CA . SER A 1 220 ? 23.242 -4.802 -39.721 1.00 88.19 220 SER A CA 1
ATOM 1734 C C . SER A 1 220 ? 23.123 -5.491 -38.355 1.00 88.19 220 SER A C 1
ATOM 1736 O O . SER A 1 220 ? 23.876 -5.207 -37.423 1.00 88.19 220 SER A O 1
ATOM 1738 N N . GLY A 1 221 ? 22.131 -6.368 -38.193 1.00 85.06 221 GLY A N 1
ATOM 1739 C CA . GLY A 1 221 ? 21.776 -6.968 -36.901 1.00 85.06 221 GLY A CA 1
ATOM 1740 C C . GLY A 1 221 ? 20.550 -6.318 -36.257 1.00 85.06 221 GLY A C 1
ATOM 1741 O O . GLY A 1 221 ? 20.035 -5.305 -36.726 1.00 85.06 221 GLY A O 1
ATOM 1742 N N . THR A 1 222 ? 20.047 -6.924 -35.179 1.00 84.94 222 THR A N 1
ATOM 1743 C CA . THR A 1 222 ? 18.799 -6.468 -34.522 1.00 84.94 222 THR A CA 1
ATOM 1744 C C . THR A 1 222 ? 18.991 -5.130 -33.800 1.00 84.94 222 THR A C 1
ATOM 1746 O O . THR A 1 222 ? 18.032 -4.418 -33.508 1.00 84.94 222 THR A O 1
ATOM 1749 N N . HIS A 1 223 ? 20.235 -4.782 -33.490 1.00 84.75 223 HIS A N 1
ATOM 1750 C CA . HIS A 1 223 ? 20.646 -3.575 -32.791 1.00 84.75 223 HIS A CA 1
ATOM 1751 C C . HIS A 1 223 ? 21.740 -2.799 -33.536 1.00 84.75 223 HIS A C 1
ATOM 1753 O O . HIS A 1 223 ? 22.304 -1.883 -32.938 1.00 84.75 223 HIS A O 1
ATOM 1759 N N . CYS A 1 224 ? 21.971 -3.100 -34.818 1.00 86.12 224 CYS A N 1
ATOM 1760 C CA . CYS A 1 224 ? 23.009 -2.503 -35.666 1.00 86.12 224 CYS A CA 1
ATOM 1761 C C . CYS A 1 224 ? 24.444 -2.815 -35.220 1.00 86.12 224 CYS A C 1
ATOM 1763 O O . CYS A 1 224 ? 25.372 -2.065 -35.486 1.00 86.12 224 CYS A O 1
ATOM 1765 N N . GLU A 1 225 ? 24.622 -3.939 -34.537 1.00 86.75 225 GLU A N 1
ATOM 1766 C CA . GLU A 1 225 ? 25.869 -4.358 -33.910 1.00 86.75 225 GLU A CA 1
ATOM 1767 C C . GLU A 1 225 ? 26.889 -4.981 -34.876 1.00 86.75 225 GLU A C 1
ATOM 1769 O O . GLU A 1 225 ? 28.071 -5.059 -34.542 1.00 86.75 225 GLU A O 1
ATOM 1774 N N . ASN A 1 226 ? 26.460 -5.420 -36.062 1.00 87.50 226 ASN A N 1
ATOM 1775 C CA . ASN A 1 226 ? 27.330 -6.088 -37.026 1.00 87.50 226 ASN A CA 1
ATOM 1776 C C . ASN A 1 226 ? 27.817 -5.079 -38.061 1.00 87.50 226 ASN A C 1
ATOM 1778 O O . ASN A 1 226 ? 27.002 -4.517 -38.785 1.00 87.50 226 ASN A O 1
ATOM 1782 N N . SER A 1 227 ? 29.129 -4.867 -38.166 1.00 86.00 227 SER A N 1
ATOM 1783 C CA . SER A 1 227 ? 29.696 -4.096 -39.270 1.00 86.00 227 SER A CA 1
ATOM 1784 C C . SER A 1 227 ? 29.884 -4.984 -40.501 1.00 86.00 227 SER A C 1
ATOM 1786 O O . SER A 1 227 ? 30.466 -6.064 -40.440 1.00 86.00 227 SER A O 1
ATOM 1788 N N . GLU A 1 228 ? 29.425 -4.503 -41.649 1.00 79.06 228 GLU A N 1
ATOM 1789 C CA . GLU A 1 228 ? 29.567 -5.151 -42.954 1.00 79.06 228 GLU A CA 1
ATOM 1790 C C . GLU A 1 228 ? 30.814 -4.661 -43.699 1.00 79.06 228 GLU A C 1
ATOM 1792 O O . GLU A 1 228 ? 30.881 -4.723 -44.926 1.00 79.06 228 GLU A O 1
ATOM 1797 N N . TYR A 1 229 ? 31.836 -4.194 -42.969 1.00 68.06 229 TYR A N 1
ATOM 1798 C CA . TYR A 1 229 ? 33.168 -3.995 -43.538 1.00 68.06 229 TYR A CA 1
ATOM 1799 C C . TYR A 1 229 ? 33.741 -5.358 -43.937 1.00 68.06 229 TYR A C 1
ATOM 1801 O O . TYR A 1 229 ? 34.496 -5.995 -43.204 1.00 68.06 229 TYR A O 1
ATOM 1809 N N . ILE A 1 230 ? 33.367 -5.811 -45.130 1.00 58.31 230 ILE A N 1
ATOM 1810 C CA . ILE A 1 230 ? 34.065 -6.863 -45.846 1.00 58.31 230 ILE A CA 1
ATOM 1811 C C . ILE A 1 230 ? 35.456 -6.298 -46.115 1.00 58.31 230 ILE A C 1
ATOM 1813 O O . ILE A 1 230 ? 35.610 -5.349 -46.886 1.00 58.31 230 ILE A O 1
ATOM 1817 N N . ILE A 1 231 ? 36.458 -6.866 -45.446 1.00 54.50 231 ILE A N 1
ATOM 1818 C CA . ILE A 1 231 ? 37.860 -6.736 -45.835 1.00 54.50 231 ILE A CA 1
ATOM 1819 C C . ILE A 1 231 ? 37.920 -7.192 -47.300 1.00 54.50 231 ILE A C 1
ATOM 1821 O O . ILE A 1 231 ? 37.784 -8.383 -47.578 1.00 54.50 231 ILE A O 1
ATOM 1825 N N . LYS A 1 232 ? 38.005 -6.237 -48.228 1.00 45.31 232 LYS A N 1
ATOM 1826 C CA . LYS A 1 232 ? 38.376 -6.499 -49.619 1.00 45.31 232 LYS A CA 1
ATOM 1827 C C . LYS A 1 232 ? 39.888 -6.478 -49.737 1.00 45.31 232 LYS A C 1
ATOM 1829 O O . LYS A 1 232 ? 40.497 -5.574 -49.122 1.00 45.31 232 LYS A O 1
#